Protein AF-A0A4Y9QD88-F1 (afdb_monomer_lite)

Structure (mmCIF, N/CA/C/O backbone):
data_AF-A0A4Y9QD88-F1
#
_entry.id   AF-A0A4Y9QD88-F1
#
loop_
_atom_site.group_PDB
_atom_site.id
_atom_site.type_symbol
_atom_site.label_atom_id
_atom_site.label_alt_id
_atom_site.label_comp_id
_atom_site.label_asym_id
_atom_site.label_entity_id
_atom_site.label_seq_id
_atom_site.pdbx_PDB_ins_code
_atom_site.Cartn_x
_atom_site.Cartn_y
_atom_site.Cartn_z
_atom_site.occupancy
_atom_site.B_iso_or_equiv
_atom_site.auth_seq_id
_atom_site.auth_comp_id
_atom_site.auth_asym_id
_atom_site.auth_atom_id
_atom_site.pdbx_PDB_model_num
ATOM 1 N N . MET A 1 1 ? -3.160 2.907 -31.063 1.00 79.94 1 MET A N 1
ATOM 2 C CA . MET A 1 1 ? -4.606 3.043 -31.359 1.00 79.94 1 MET A CA 1
ATOM 3 C C . MET A 1 1 ? -5.386 3.084 -30.055 1.00 79.94 1 MET A C 1
ATOM 5 O O . MET A 1 1 ? -5.009 2.369 -29.133 1.00 79.94 1 MET A O 1
ATOM 9 N N . ARG A 1 2 ? -6.414 3.933 -29.944 1.00 91.44 2 ARG A N 1
ATOM 10 C CA . ARG A 1 2 ? -7.273 4.026 -28.745 1.00 91.44 2 ARG A CA 1
ATOM 11 C C . ARG A 1 2 ? -8.432 3.020 -28.841 1.00 91.44 2 ARG A C 1
ATOM 13 O O . ARG A 1 2 ? -8.784 2.613 -29.946 1.00 91.44 2 ARG A O 1
ATOM 20 N N . VAL A 1 3 ? -9.037 2.643 -27.712 1.00 87.06 3 VAL A N 1
ATOM 21 C CA . VAL A 1 3 ? -10.150 1.665 -27.674 1.00 87.06 3 VAL A CA 1
ATOM 22 C C . VAL A 1 3 ? -11.398 2.176 -28.404 1.00 87.06 3 VAL A C 1
ATOM 24 O O . VAL A 1 3 ? -11.996 1.420 -29.159 1.00 87.06 3 VAL A O 1
ATOM 27 N N . HIS A 1 4 ? -11.777 3.446 -28.227 1.00 88.69 4 HIS A N 1
ATOM 28 C CA . HIS A 1 4 ? -12.966 4.011 -28.889 1.00 88.69 4 HIS A CA 1
ATOM 29 C C . HIS A 1 4 ? -12.849 4.028 -30.421 1.00 88.69 4 HIS A C 1
ATOM 31 O O . HIS A 1 4 ? -13.807 3.692 -31.108 1.00 88.69 4 HIS A O 1
ATOM 37 N N . GLU A 1 5 ? -11.668 4.342 -30.956 1.00 89.25 5 GLU A N 1
ATOM 38 C CA . GLU A 1 5 ? -11.406 4.316 -32.403 1.00 89.25 5 GLU A CA 1
ATOM 39 C C . GLU A 1 5 ? -11.509 2.896 -32.967 1.00 89.25 5 GLU A C 1
ATOM 41 O O . GLU A 1 5 ? -12.025 2.673 -34.063 1.00 89.25 5 GLU A O 1
ATOM 46 N N . LEU A 1 6 ? -11.031 1.919 -32.194 1.00 87.62 6 LEU A N 1
ATOM 47 C CA . LEU A 1 6 ? -11.090 0.509 -32.551 1.00 87.62 6 LEU A CA 1
ATOM 48 C C . LEU A 1 6 ? -12.533 -0.021 -32.496 1.00 87.62 6 LEU A C 1
ATOM 50 O O . LEU A 1 6 ? -12.965 -0.729 -33.402 1.00 87.62 6 LEU A O 1
ATOM 54 N N . ALA A 1 7 ? -13.300 0.380 -31.481 1.00 88.00 7 ALA A N 1
ATOM 55 C CA . ALA A 1 7 ? -14.719 0.064 -31.358 1.00 88.00 7 ALA A CA 1
ATOM 56 C C . ALA A 1 7 ? -15.523 0.600 -32.557 1.00 88.00 7 ALA A C 1
ATOM 58 O O . ALA A 1 7 ? -16.306 -0.141 -33.150 1.00 88.00 7 ALA A O 1
ATOM 59 N N . GLN A 1 8 ? -15.245 1.834 -32.994 1.00 87.62 8 GLN A N 1
ATOM 60 C CA . GLN A 1 8 ? -15.848 2.421 -34.197 1.00 87.62 8 GLN A CA 1
ATOM 61 C C . GLN A 1 8 ? -15.486 1.650 -35.478 1.00 87.62 8 GLN A C 1
ATOM 63 O O . GLN A 1 8 ? -16.353 1.431 -36.320 1.00 87.62 8 GLN A O 1
ATOM 68 N N . HIS A 1 9 ? -14.243 1.172 -35.616 1.00 84.88 9 HIS A N 1
ATOM 69 C CA . HIS A 1 9 ? -13.825 0.361 -36.773 1.00 84.88 9 HIS A CA 1
ATOM 70 C C . HIS A 1 9 ? -14.540 -0.995 -36.850 1.00 84.88 9 HIS A C 1
ATOM 72 O O . HIS A 1 9 ? -14.815 -1.499 -37.945 1.00 84.88 9 HIS A O 1
ATOM 78 N N . PHE A 1 10 ? -14.842 -1.588 -35.695 1.00 84.44 10 PHE A N 1
ATOM 79 C CA . PHE A 1 10 ? -15.594 -2.837 -35.601 1.00 84.44 10 PHE A CA 1
ATOM 80 C C . PHE A 1 10 ? -17.114 -2.633 -35.603 1.00 84.44 10 PHE A C 1
ATOM 82 O O . PHE A 1 10 ? -17.843 -3.602 -35.799 1.00 84.44 10 PHE A O 1
ATOM 89 N N . GLY A 1 11 ? -17.596 -1.399 -35.427 1.00 86.56 11 GLY A N 1
ATOM 90 C CA . GLY A 1 11 ? -19.023 -1.098 -35.303 1.00 86.56 11 GLY A CA 1
ATOM 91 C C . GLY A 1 11 ? -19.651 -1.664 -34.025 1.00 86.56 11 GLY A C 1
ATOM 92 O O . GLY A 1 11 ? -20.846 -1.941 -34.003 1.00 86.56 11 GLY A O 1
ATOM 93 N N . ILE A 1 12 ? -18.849 -1.873 -32.978 1.00 89.12 12 ILE A N 1
ATOM 94 C CA . ILE A 1 12 ? -19.293 -2.394 -31.678 1.00 89.12 12 ILE A CA 1
ATOM 95 C C . ILE A 1 12 ? -19.243 -1.286 -30.629 1.00 89.12 12 ILE A C 1
ATOM 97 O O . ILE A 1 12 ? -18.451 -0.349 -30.734 1.00 89.12 12 ILE A O 1
ATOM 101 N N . ASP A 1 13 ? -20.067 -1.398 -29.589 1.00 91.88 13 ASP A N 1
ATOM 102 C CA . ASP A 1 13 ? -20.049 -0.423 -28.504 1.00 91.88 13 ASP A CA 1
ATOM 103 C C . ASP A 1 13 ? -18.727 -0.485 -27.718 1.00 91.88 13 ASP A C 1
ATOM 105 O O . ASP A 1 13 ? -18.177 -1.564 -27.459 1.00 91.88 13 ASP A O 1
ATOM 109 N N . SER A 1 14 ? -18.225 0.680 -27.296 1.00 90.06 14 SER A N 1
ATOM 110 C CA . SER A 1 14 ? -16.969 0.774 -26.540 1.00 90.06 14 SER A CA 1
ATOM 111 C C . SER A 1 14 ? -17.016 -0.046 -25.246 1.00 90.06 14 SER A C 1
ATOM 113 O O . SER A 1 14 ? -15.999 -0.602 -24.840 1.00 90.06 14 SER A O 1
ATOM 115 N N . LYS A 1 15 ? -18.188 -0.188 -24.615 1.00 89.56 15 LYS A N 1
ATOM 116 C CA . LYS A 1 15 ? -18.373 -0.991 -23.400 1.00 89.56 15 LYS A CA 1
ATOM 117 C C . LYS A 1 15 ? -18.241 -2.492 -23.665 1.00 89.56 15 LYS A C 1
ATOM 119 O O . LYS A 1 15 ? -17.675 -3.204 -22.839 1.00 89.56 15 LYS A O 1
ATOM 124 N N . VAL A 1 16 ? -18.729 -2.963 -24.813 1.00 89.81 16 VAL A N 1
ATOM 125 C CA . VAL A 1 16 ? -18.647 -4.377 -25.211 1.00 89.81 16 VAL A CA 1
ATOM 126 C C . VAL A 1 16 ? -17.199 -4.753 -25.522 1.00 89.81 16 VAL A C 1
ATOM 128 O O . VAL A 1 16 ? -16.708 -5.764 -25.028 1.00 89.81 16 VAL A O 1
ATOM 131 N N . LEU A 1 17 ? -16.473 -3.898 -26.250 1.00 88.62 17 LEU A N 1
ATOM 132 C CA . LEU A 1 17 ? -15.055 -4.129 -26.534 1.00 88.62 17 LEU A CA 1
ATOM 133 C C . LEU A 1 17 ? -14.194 -4.128 -25.258 1.00 88.62 17 LEU A C 1
ATOM 135 O O . LEU A 1 17 ? -13.285 -4.945 -25.131 1.00 88.62 17 LEU A O 1
ATOM 139 N N . LEU A 1 18 ? -14.493 -3.255 -24.290 1.00 89.75 18 LEU A N 1
ATOM 140 C CA . LEU A 1 18 ? -13.822 -3.255 -22.984 1.00 89.75 18 LEU A CA 1
ATOM 141 C C . LEU A 1 18 ? -14.059 -4.557 -22.204 1.00 89.75 18 LEU A C 1
ATOM 143 O O . LEU A 1 18 ? -13.137 -5.050 -21.556 1.00 89.75 18 LEU A O 1
ATOM 147 N N . ALA A 1 19 ? -15.266 -5.126 -22.273 1.00 90.31 19 ALA A N 1
ATOM 148 C CA . ALA A 1 19 ? -15.565 -6.413 -21.649 1.00 90.31 19 ALA A CA 1
ATOM 149 C C . ALA A 1 19 ? -14.760 -7.554 -22.298 1.00 90.31 19 ALA A C 1
ATOM 151 O O . ALA A 1 19 ? -14.101 -8.306 -21.585 1.00 90.31 19 ALA A O 1
ATOM 152 N N . LEU A 1 20 ? -14.713 -7.608 -23.635 1.00 87.50 20 LEU A N 1
ATOM 153 C CA . LEU A 1 20 ? -13.929 -8.603 -24.383 1.00 87.50 20 LEU A CA 1
ATOM 154 C C . LEU A 1 20 ? -12.422 -8.512 -24.096 1.00 87.50 20 LEU A C 1
ATOM 156 O O . LEU A 1 20 ? -11.738 -9.529 -24.001 1.00 87.50 20 LEU A O 1
ATOM 160 N N . LEU A 1 21 ? -11.888 -7.296 -23.944 1.00 88.69 21 LEU A N 1
ATOM 161 C CA . LEU A 1 21 ? -10.487 -7.079 -23.566 1.00 88.69 21 LEU A CA 1
ATOM 162 C C . LEU A 1 21 ? -10.197 -7.589 -22.149 1.00 88.69 21 LEU A C 1
ATOM 164 O O . LEU A 1 21 ? -9.183 -8.253 -21.930 1.00 88.69 21 LEU A O 1
ATOM 168 N N . LYS A 1 22 ? -11.121 -7.348 -21.212 1.00 88.38 22 LYS A N 1
ATOM 169 C CA . LYS A 1 22 ? -11.013 -7.816 -19.828 1.00 88.38 22 LYS A CA 1
ATOM 170 C C . LYS A 1 22 ? -10.999 -9.344 -19.734 1.00 88.38 22 LYS A C 1
ATOM 172 O O . LYS A 1 22 ? -10.200 -9.887 -18.979 1.00 88.38 22 LYS A O 1
ATOM 177 N N . GLU A 1 23 ? -11.831 -10.035 -20.513 1.00 86.50 23 GLU A N 1
ATOM 178 C CA . GLU A 1 23 ? -11.841 -11.508 -20.571 1.00 86.50 23 GLU A CA 1
ATOM 179 C C . GLU A 1 23 ? -10.526 -12.090 -21.110 1.00 86.50 23 GLU A C 1
ATOM 181 O O . GLU A 1 23 ? -10.121 -13.181 -20.717 1.00 86.50 23 GLU A O 1
ATOM 186 N N . ARG A 1 24 ? -9.818 -11.341 -21.962 1.00 81.62 24 ARG A N 1
ATOM 187 C CA . ARG A 1 24 ? -8.509 -11.722 -22.521 1.00 81.62 24 ARG A CA 1
ATOM 188 C C . ARG A 1 24 ? -7.323 -11.376 -21.620 1.00 81.62 24 ARG A C 1
ATOM 190 O O . ARG A 1 24 ? -6.187 -11.652 -21.995 1.00 81.62 24 ARG A O 1
ATOM 197 N N . GLY A 1 25 ? -7.571 -10.772 -20.458 1.00 85.25 25 GLY A N 1
ATOM 198 C CA . GLY A 1 25 ? -6.532 -10.361 -19.512 1.00 85.25 25 GLY A CA 1
ATOM 199 C C . GLY A 1 25 ? -5.875 -9.013 -19.825 1.00 85.25 25 GLY A C 1
ATOM 200 O O . GLY A 1 25 ? -4.890 -8.666 -19.180 1.00 85.25 25 GLY A O 1
ATOM 201 N N . GLU A 1 26 ? -6.416 -8.233 -20.767 1.00 84.19 26 GLU A N 1
ATOM 202 C CA . GLU A 1 26 ? -5.958 -6.868 -21.045 1.00 84.19 26 GLU A CA 1
ATOM 203 C C . GLU A 1 26 ? -6.863 -5.863 -20.315 1.00 84.19 26 GLU A C 1
ATOM 205 O O . GLU A 1 26 ? -7.991 -5.573 -20.727 1.00 84.19 26 GLU A O 1
ATOM 210 N N . PHE A 1 27 ? -6.372 -5.314 -19.203 1.00 81.69 27 PHE A N 1
ATOM 211 C CA . PHE A 1 27 ? -7.137 -4.395 -18.360 1.00 81.69 27 PHE A CA 1
ATOM 212 C C . PHE A 1 27 ? -6.885 -2.939 -18.752 1.00 81.69 27 PHE A C 1
ATOM 214 O O . PHE A 1 27 ? -5.913 -2.312 -18.334 1.00 81.69 27 PHE A O 1
ATOM 221 N N . VAL A 1 28 ? -7.807 -2.366 -19.518 1.00 83.94 28 VAL A N 1
ATOM 222 C CA . VAL A 1 28 ? -7.788 -0.943 -19.882 1.00 83.94 28 VAL A CA 1
ATOM 223 C C . VAL A 1 28 ? -8.714 -0.119 -18.984 1.00 83.94 28 VAL A C 1
ATOM 225 O O . VAL A 1 28 ? -9.838 -0.514 -18.682 1.00 83.94 28 VAL A O 1
ATOM 228 N N . LYS A 1 29 ? -8.235 1.054 -18.549 1.00 83.25 29 LYS A N 1
ATOM 229 C CA . LYS A 1 29 ? -8.905 1.898 -17.541 1.00 83.25 29 LYS A CA 1
ATOM 230 C C . LYS A 1 29 ? -10.073 2.714 -18.108 1.00 83.25 29 LYS A C 1
ATOM 232 O O . LYS A 1 29 ? -11.017 3.009 -17.383 1.00 83.25 29 LYS A O 1
ATOM 237 N N . SER A 1 30 ? -10.012 3.101 -19.385 1.00 84.12 30 SER A N 1
ATOM 238 C CA . SER A 1 30 ? -11.096 3.813 -20.074 1.00 84.12 30 SER A CA 1
ATOM 239 C C . SER A 1 30 ? -11.003 3.663 -21.597 1.00 84.12 30 SER A C 1
ATOM 241 O O . SER A 1 30 ? -9.972 3.263 -22.137 1.00 84.12 30 SER A O 1
ATOM 243 N N . ALA A 1 31 ? -12.063 4.044 -22.321 1.00 79.69 31 ALA A N 1
ATOM 244 C CA . ALA A 1 31 ? -12.091 4.003 -23.788 1.00 79.69 31 ALA A CA 1
ATOM 245 C C . ALA A 1 31 ? -11.029 4.913 -24.450 1.00 79.69 31 ALA A C 1
ATOM 247 O O . ALA A 1 31 ? -10.710 4.768 -25.632 1.00 79.69 31 ALA A O 1
ATOM 248 N N . ALA A 1 32 ? -10.461 5.850 -23.688 1.00 83.44 32 ALA A N 1
ATOM 249 C CA . ALA A 1 32 ? -9.384 6.733 -24.113 1.00 83.44 32 ALA A CA 1
ATOM 250 C C . ALA A 1 32 ? -7.981 6.142 -23.874 1.00 83.44 32 ALA A C 1
ATOM 252 O O . ALA A 1 32 ? -6.997 6.806 -24.199 1.00 83.44 32 ALA A O 1
ATOM 253 N N . SER A 1 33 ? -7.854 4.930 -23.331 1.00 84.62 33 SER A N 1
ATOM 254 C CA . SER A 1 33 ? -6.565 4.247 -23.193 1.00 84.62 33 SER A CA 1
ATOM 255 C C . SER A 1 33 ? -6.040 3.758 -24.550 1.00 84.62 33 SER A C 1
ATOM 257 O O . SER A 1 33 ? -6.807 3.353 -25.428 1.00 84.62 33 SER A O 1
ATOM 259 N N . THR A 1 34 ? -4.719 3.822 -24.732 1.00 87.75 34 THR A N 1
ATOM 260 C CA . THR A 1 34 ? -4.028 3.304 -25.922 1.00 87.75 34 THR A CA 1
ATOM 261 C C . THR A 1 34 ? -3.763 1.813 -25.749 1.00 87.75 34 THR A C 1
ATOM 263 O O . THR A 1 34 ? -3.179 1.419 -24.746 1.00 87.75 34 THR A O 1
ATOM 266 N N . LEU A 1 35 ? -4.159 1.007 -26.735 1.00 85.44 35 LEU A N 1
ATOM 267 C CA . LEU A 1 35 ? -3.908 -0.433 -26.757 1.00 85.44 35 LEU A CA 1
ATOM 268 C C . LEU A 1 35 ? -2.544 -0.763 -27.380 1.00 85.44 35 LEU A C 1
ATOM 270 O O . LEU A 1 35 ? -2.144 -0.100 -28.352 1.00 85.44 35 LEU A O 1
ATOM 274 N N . PRO A 1 36 ? -1.857 -1.808 -26.884 1.00 82.62 36 PRO A N 1
ATOM 275 C CA . PRO A 1 36 ? -0.634 -2.306 -27.498 1.00 82.62 36 PRO A CA 1
ATOM 276 C C . PRO A 1 36 ? -0.926 -2.898 -28.889 1.00 82.62 36 PRO A C 1
ATOM 278 O O . PRO A 1 36 ? -1.947 -3.554 -29.109 1.00 82.62 36 PRO A O 1
ATOM 281 N N . LEU A 1 37 ? -0.008 -2.689 -29.842 1.00 80.81 37 LEU A N 1
ATOM 282 C CA . LEU A 1 37 ? -0.121 -3.184 -31.224 1.00 80.81 37 LEU A CA 1
ATOM 283 C C . LEU A 1 37 ? -0.490 -4.680 -31.354 1.00 80.81 37 LEU A C 1
ATOM 285 O O . LEU A 1 37 ? -1.382 -4.966 -32.155 1.00 80.81 37 LEU A O 1
ATOM 289 N N . PRO A 1 38 ? 0.100 -5.641 -30.604 1.00 80.12 38 PRO A N 1
ATOM 290 C CA . PRO A 1 38 ? -0.249 -7.059 -30.755 1.00 80.12 38 PRO A CA 1
ATOM 291 C C . PRO A 1 38 ? -1.727 -7.364 -30.469 1.00 80.12 38 PRO A C 1
ATOM 293 O O . PRO A 1 38 ? -2.324 -8.193 -31.154 1.00 80.12 38 PRO A O 1
ATOM 296 N N . VAL A 1 39 ? -2.346 -6.657 -29.520 1.00 81.81 39 VAL A N 1
ATOM 297 C CA . VAL A 1 39 ? -3.769 -6.830 -29.183 1.00 81.81 39 VAL A CA 1
ATOM 298 C C . VAL A 1 39 ? -4.658 -6.268 -30.292 1.00 81.81 39 VAL A C 1
ATOM 300 O O . VAL A 1 39 ? -5.629 -6.906 -30.697 1.00 81.81 39 VAL A O 1
ATOM 303 N N . VAL A 1 40 ? -4.290 -5.115 -30.858 1.00 82.81 40 VAL A N 1
ATOM 304 C CA . VAL A 1 40 ? -4.990 -4.532 -32.015 1.00 82.81 40 VAL A CA 1
ATOM 305 C C . VAL A 1 40 ? -4.916 -5.472 -33.223 1.00 82.81 40 VAL A C 1
ATOM 307 O O . VAL A 1 40 ? -5.924 -5.682 -33.893 1.00 82.81 40 VAL A O 1
ATOM 310 N N . HIS A 1 41 ? -3.754 -6.085 -33.473 1.00 81.75 41 HIS A N 1
ATOM 311 C CA . HIS A 1 41 ? -3.568 -7.066 -34.548 1.00 81.75 41 HIS A CA 1
ATOM 312 C C . HIS A 1 41 ? -4.434 -8.313 -34.343 1.00 81.75 41 HIS A C 1
ATOM 314 O O . HIS A 1 41 ? -5.064 -8.776 -35.293 1.00 81.75 41 HIS A O 1
ATOM 320 N N . ALA A 1 42 ? -4.491 -8.842 -33.117 1.00 82.69 42 ALA A N 1
ATOM 321 C CA . ALA A 1 42 ? -5.314 -10.002 -32.788 1.00 82.69 42 ALA A CA 1
ATOM 322 C C . ALA A 1 42 ? -6.811 -9.721 -33.004 1.00 82.69 42 ALA A C 1
ATOM 324 O O . ALA A 1 42 ? -7.484 -10.499 -33.677 1.00 82.69 42 ALA A O 1
ATOM 325 N N . LEU A 1 43 ? -7.307 -8.575 -32.524 1.00 83.81 43 LEU A N 1
ATOM 326 C CA . LEU A 1 43 ? -8.707 -8.173 -32.694 1.00 83.81 43 LEU A CA 1
ATOM 327 C C . LEU A 1 43 ? -9.066 -7.929 -34.165 1.00 83.81 43 LEU A C 1
ATOM 329 O O . LEU A 1 43 ? -10.112 -8.374 -34.629 1.00 83.81 43 LEU A O 1
ATOM 333 N N . CYS A 1 44 ? -8.191 -7.273 -34.932 1.00 83.38 44 CYS A N 1
ATOM 334 C CA . CYS A 1 44 ? -8.429 -7.051 -36.360 1.00 83.38 44 CYS A CA 1
ATOM 335 C C . CYS A 1 44 ? -8.453 -8.369 -37.148 1.00 83.38 44 CYS A C 1
ATOM 337 O O . CYS A 1 44 ? -9.293 -8.540 -38.031 1.00 83.38 44 CYS A O 1
ATOM 339 N N . ARG A 1 45 ? -7.574 -9.321 -36.800 1.00 81.69 45 ARG A N 1
ATOM 340 C CA . ARG A 1 45 ? -7.529 -10.655 -37.417 1.00 81.69 45 ARG A CA 1
ATOM 341 C C . ARG A 1 45 ? -8.796 -11.460 -37.138 1.00 81.69 45 ARG A C 1
ATOM 343 O O . ARG A 1 45 ? -9.309 -12.102 -38.044 1.00 81.69 45 ARG A O 1
ATOM 350 N N . GLU A 1 46 ? -9.294 -11.424 -35.910 1.00 79.81 46 GLU A N 1
ATOM 351 C CA . GLU A 1 46 ? -10.493 -12.162 -35.508 1.00 79.81 46 GLU A CA 1
ATOM 352 C C . GLU A 1 46 ? -11.768 -11.598 -36.134 1.00 79.81 46 GLU A C 1
ATOM 354 O O . GLU A 1 46 ? -12.584 -12.339 -36.677 1.00 79.81 46 GLU A O 1
ATOM 359 N N . HIS A 1 47 ? -11.901 -10.273 -36.151 1.00 79.56 47 HIS A N 1
ATOM 360 C CA . HIS A 1 47 ? -13.032 -9.598 -36.782 1.00 79.56 47 HIS A CA 1
ATOM 361 C C . HIS A 1 47 ? -12.881 -9.447 -38.307 1.00 79.56 47 HIS A C 1
ATOM 363 O O . HIS A 1 47 ? -13.713 -8.794 -38.934 1.00 79.56 47 HIS A O 1
ATOM 369 N N . ASN A 1 48 ? -11.838 -10.035 -38.915 1.00 78.81 48 ASN A N 1
ATOM 370 C CA . ASN A 1 48 ? -11.519 -9.938 -40.347 1.00 78.81 48 ASN A CA 1
ATOM 371 C C . ASN A 1 48 ? -11.567 -8.494 -40.889 1.00 78.81 48 ASN A C 1
ATOM 373 O O . ASN A 1 48 ? -12.046 -8.239 -41.996 1.00 78.81 48 ASN A O 1
ATOM 377 N N . LYS A 1 49 ? -11.079 -7.527 -40.104 1.00 78.25 49 LYS A N 1
ATOM 378 C CA . LYS A 1 49 ? -11.013 -6.112 -40.491 1.00 78.25 49 LYS A CA 1
ATOM 379 C C . LYS A 1 49 ? -9.571 -5.685 -40.767 1.00 78.25 49 LYS A C 1
ATOM 381 O O . LYS A 1 49 ? -8.646 -6.188 -40.127 1.00 78.25 49 LYS A O 1
ATOM 386 N N . PRO A 1 50 ? -9.364 -4.742 -41.702 1.00 73.62 50 PRO A N 1
ATOM 387 C CA . PRO A 1 50 ? -8.054 -4.155 -41.924 1.00 73.62 50 PRO A CA 1
ATOM 388 C C . PRO A 1 50 ? -7.606 -3.368 -40.692 1.00 73.62 50 PRO A C 1
ATOM 390 O O . PRO A 1 50 ? -8.420 -2.801 -39.961 1.00 73.62 50 PRO A O 1
ATOM 393 N N . LEU A 1 51 ? -6.292 -3.324 -40.487 1.00 73.12 51 LEU A N 1
ATOM 394 C CA . LEU A 1 51 ? -5.706 -2.562 -39.399 1.00 73.12 51 LEU A CA 1
ATOM 395 C C . LEU A 1 51 ? -5.963 -1.054 -39.606 1.00 73.12 51 LEU A C 1
ATOM 397 O O . LEU A 1 51 ? -5.632 -0.533 -40.676 1.00 73.12 51 LEU A O 1
ATOM 401 N N . PRO A 1 52 ? -6.504 -0.336 -38.608 1.00 64.69 52 PRO A N 1
ATOM 402 C CA . PRO A 1 52 ? -6.705 1.106 -38.700 1.00 64.69 52 PRO A CA 1
ATOM 403 C C . PRO A 1 52 ? -5.372 1.842 -38.897 1.00 64.69 52 PRO A C 1
ATOM 405 O O . PRO A 1 52 ? -4.422 1.604 -38.149 1.00 64.69 52 PRO A O 1
ATOM 408 N N . GLY A 1 53 ? -5.298 2.758 -39.866 1.00 62.38 53 GLY A N 1
ATOM 409 C CA . GLY A 1 53 ? -4.118 3.610 -40.080 1.00 62.38 53 GLY A CA 1
ATOM 410 C C . GLY A 1 53 ? -2.978 2.984 -40.891 1.00 62.38 53 GLY A C 1
ATOM 411 O O . GLY A 1 53 ? -1.936 3.614 -41.045 1.00 62.38 53 GLY A O 1
ATOM 412 N N . VAL A 1 54 ? -3.168 1.786 -41.450 1.00 54.50 54 VAL A N 1
ATOM 413 C CA . VAL A 1 54 ? -2.290 1.264 -42.505 1.00 54.50 54 VAL A CA 1
ATOM 414 C C . VAL A 1 54 ? -2.899 1.657 -43.857 1.00 54.50 54 VAL A C 1
ATOM 416 O O . VAL A 1 54 ? -3.907 1.060 -44.246 1.00 54.50 54 VAL A O 1
ATOM 419 N N . PRO A 1 55 ? -2.348 2.642 -44.598 1.00 42.38 55 PRO A N 1
ATOM 420 C CA . PRO A 1 55 ? -2.674 2.775 -46.012 1.00 42.38 55 PRO A CA 1
ATOM 421 C C . PRO A 1 55 ? -2.275 1.465 -46.693 1.00 42.38 55 PRO A C 1
ATOM 423 O O . PRO A 1 55 ? -1.178 0.952 -46.464 1.00 42.38 55 PRO A O 1
ATOM 426 N N . GLY A 1 56 ? -3.214 0.885 -47.441 1.00 45.47 56 GLY A N 1
ATOM 427 C CA . GLY A 1 56 ? -3.124 -0.475 -47.957 1.00 45.47 56 GLY A CA 1
ATOM 428 C C . GLY A 1 56 ? -1.751 -0.799 -48.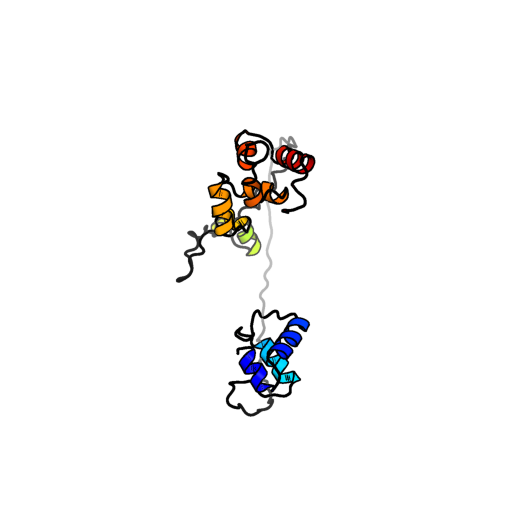534 1.00 45.47 56 GLY A C 1
ATOM 429 O O . GLY A 1 56 ? -1.329 -0.206 -49.522 1.00 45.47 56 GLY A O 1
ATOM 430 N N . SER A 1 57 ? -1.072 -1.772 -47.932 1.00 37.28 57 SER A N 1
ATOM 431 C CA . SER A 1 57 ? 0.022 -2.459 -48.603 1.00 37.28 57 SER A CA 1
ATOM 432 C C . SER A 1 57 ? -0.560 -3.729 -49.214 1.00 37.28 57 SER A C 1
ATOM 434 O O . SER A 1 57 ? -1.038 -4.597 -48.473 1.00 37.28 57 SER A O 1
ATOM 436 N N . PRO A 1 58 ? -0.609 -3.839 -50.551 1.00 43.62 58 PRO A N 1
ATOM 437 C CA . PRO A 1 58 ? -1.076 -5.046 -51.187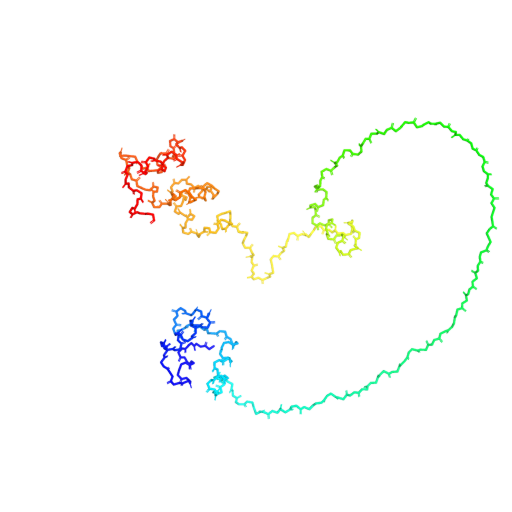 1.00 43.62 58 PRO A CA 1
ATOM 438 C C . PRO A 1 58 ? -0.117 -6.186 -50.848 1.00 43.62 58 PRO A C 1
ATOM 440 O O . PRO A 1 58 ? 1.100 -6.100 -50.976 1.00 43.62 58 PRO A O 1
ATOM 443 N N . ARG A 1 59 ? -0.737 -7.270 -50.401 1.00 50.06 59 ARG A N 1
ATOM 444 C CA . ARG A 1 59 ? -0.317 -8.663 -50.522 1.00 50.06 59 ARG A CA 1
ATOM 445 C C . ARG A 1 59 ? 0.765 -8.870 -51.601 1.00 50.06 59 ARG A C 1
ATOM 447 O O . ARG A 1 59 ? 0.468 -8.814 -52.790 1.00 50.06 59 ARG A O 1
ATOM 454 N N . GLN A 1 60 ? 1.984 -9.203 -51.187 1.00 42.62 60 GLN A N 1
ATOM 455 C CA . GLN A 1 60 ? 2.965 -9.876 -52.042 1.00 42.62 60 GLN A CA 1
ATOM 456 C C . GLN A 1 60 ? 3.777 -10.824 -51.150 1.00 42.62 60 GLN A C 1
ATOM 458 O O . GLN A 1 60 ? 4.570 -10.409 -50.317 1.00 42.62 60 GLN A O 1
ATOM 463 N N . SER A 1 61 ? 3.347 -12.078 -51.051 1.00 39.72 61 SER A N 1
ATOM 464 C CA . SER A 1 61 ? 3.818 -13.173 -51.908 1.00 39.72 61 SER A CA 1
ATOM 465 C C . SER A 1 61 ? 5.287 -13.499 -51.649 1.00 39.72 61 SER A C 1
ATOM 467 O O . SER A 1 61 ? 6.204 -12.898 -52.198 1.00 39.72 61 SER A O 1
ATOM 469 N N . SER A 1 62 ? 5.451 -14.512 -50.805 1.00 49.72 62 SER A N 1
ATOM 470 C CA . SER A 1 62 ? 6.471 -15.552 -50.883 1.00 49.72 62 SER A CA 1
ATOM 471 C C . SER A 1 62 ? 7.226 -15.625 -52.216 1.00 49.72 62 SER A C 1
ATOM 473 O O . SER A 1 62 ? 6.659 -16.017 -53.237 1.00 49.72 62 SER A O 1
ATOM 475 N N . ARG A 1 63 ? 8.546 -15.388 -52.180 1.00 40.19 63 ARG A N 1
ATOM 476 C CA . ARG A 1 63 ? 9.483 -16.005 -53.130 1.00 40.19 63 ARG A CA 1
ATOM 477 C C . ARG A 1 63 ? 10.929 -16.041 -52.605 1.00 40.19 63 ARG A C 1
ATOM 479 O O . ARG A 1 63 ? 11.653 -15.065 -52.692 1.00 40.19 63 ARG A O 1
ATOM 486 N N . ARG A 1 64 ? 11.287 -17.230 -52.103 1.00 41.28 64 ARG A N 1
ATOM 487 C CA . ARG A 1 64 ? 12.516 -18.021 -52.336 1.00 41.28 64 ARG A CA 1
ATOM 488 C C . ARG A 1 64 ? 13.904 -17.355 -52.161 1.00 41.28 64 ARG A C 1
ATOM 490 O O . ARG A 1 64 ? 14.224 -16.432 -52.903 1.00 41.28 64 ARG A O 1
ATOM 497 N N . PRO A 1 65 ? 14.799 -17.933 -51.330 1.00 49.38 65 PRO A N 1
ATOM 498 C CA . PRO A 1 65 ? 16.217 -17.583 -51.338 1.00 49.38 65 PRO A CA 1
ATOM 499 C C . PRO A 1 65 ? 16.928 -18.248 -52.535 1.00 49.38 65 PRO A C 1
ATOM 501 O O . PRO A 1 65 ? 16.628 -19.407 -52.852 1.00 49.38 65 PRO A O 1
ATOM 504 N N . PRO A 1 66 ? 17.874 -17.578 -53.212 1.00 47.56 66 PRO A N 1
ATOM 505 C CA . PRO A 1 66 ? 18.853 -18.273 -54.028 1.00 47.56 66 PRO A CA 1
ATOM 506 C C . PRO A 1 66 ? 19.991 -18.807 -53.150 1.00 47.56 66 PRO A C 1
ATOM 508 O O . PRO A 1 66 ? 20.560 -18.109 -52.315 1.00 47.56 66 PRO A O 1
ATOM 511 N N . ALA A 1 67 ? 20.256 -20.092 -53.354 1.00 39.50 67 ALA A N 1
ATOM 512 C CA . ALA A 1 67 ? 21.359 -20.862 -52.814 1.00 39.50 67 ALA A CA 1
ATOM 513 C C . ALA A 1 67 ? 22.680 -20.587 -53.558 1.00 39.50 67 ALA A C 1
ATOM 515 O O . ALA A 1 67 ? 22.668 -20.104 -54.690 1.00 39.50 67 ALA A O 1
ATOM 516 N N . GLY A 1 68 ? 23.781 -21.038 -52.946 1.00 35.41 68 GLY A N 1
ATOM 517 C CA . GLY A 1 68 ? 25.120 -21.160 -53.541 1.00 35.41 68 GLY A CA 1
ATOM 518 C C . GLY A 1 68 ? 26.016 -19.975 -53.172 1.00 35.41 68 GLY A C 1
ATOM 519 O O . GLY A 1 68 ? 25.599 -18.836 -53.295 1.00 35.41 68 GLY A O 1
ATOM 520 N N . THR A 1 69 ? 27.242 -20.128 -52.678 1.00 42.50 69 THR A N 1
ATOM 521 C CA . THR A 1 69 ? 28.215 -21.197 -52.914 1.00 42.50 69 THR A CA 1
ATOM 522 C C . THR A 1 69 ? 29.308 -21.090 -51.845 1.00 42.50 69 THR A C 1
ATOM 524 O O . THR A 1 69 ? 29.925 -20.039 -51.705 1.00 42.50 69 THR A O 1
ATOM 527 N N . SER A 1 70 ? 29.584 -22.176 -51.119 1.00 46.31 70 SER A N 1
ATOM 528 C CA . SER A 1 70 ? 30.924 -22.422 -50.569 1.00 46.31 70 SER A CA 1
ATOM 529 C C . SER A 1 70 ? 31.778 -23.068 -51.656 1.00 46.31 70 SER A C 1
ATOM 531 O O . SER A 1 70 ? 31.278 -23.925 -52.387 1.00 46.31 70 SER A O 1
ATOM 533 N N . PRO A 1 71 ? 33.080 -22.762 -51.692 1.00 44.53 71 PRO A N 1
ATOM 534 C CA . PRO A 1 71 ? 34.042 -23.832 -51.890 1.00 44.53 71 PRO A CA 1
ATOM 535 C C . PRO A 1 71 ? 35.140 -23.816 -50.821 1.00 44.53 71 PRO A C 1
ATOM 537 O O . PRO A 1 71 ? 35.818 -22.824 -50.586 1.00 44.53 71 PRO A O 1
ATOM 540 N N . GLN A 1 72 ? 35.211 -24.985 -50.194 1.00 42.91 72 GLN A N 1
ATOM 541 C CA . GLN A 1 72 ? 36.269 -25.695 -49.482 1.00 42.91 72 GLN A CA 1
ATOM 542 C C . GLN A 1 72 ? 37.637 -25.065 -49.123 1.00 42.91 72 GLN A C 1
ATOM 544 O O . GLN A 1 72 ? 38.239 -24.332 -49.905 1.00 42.91 72 GLN A O 1
ATOM 549 N N . PRO A 1 73 ? 38.202 -25.528 -47.984 1.00 47.25 73 PRO A N 1
ATOM 550 C CA . PRO A 1 73 ? 39.582 -25.308 -47.567 1.00 47.25 73 PRO A CA 1
ATOM 551 C C . PRO A 1 73 ? 40.562 -26.237 -48.305 1.00 47.25 73 PRO A C 1
ATOM 553 O O . PRO A 1 73 ? 40.262 -27.401 -48.570 1.00 47.25 73 PRO A O 1
ATOM 556 N N . VAL A 1 74 ? 41.770 -25.743 -48.579 1.00 45.75 74 VAL A N 1
ATOM 557 C CA . VAL A 1 74 ? 42.897 -26.561 -49.054 1.00 45.75 74 VAL A CA 1
ATOM 558 C C . VAL A 1 74 ? 43.712 -27.116 -47.871 1.00 45.75 74 VAL A C 1
ATOM 560 O O . VAL A 1 74 ? 43.971 -26.375 -46.920 1.00 45.75 74 VAL A O 1
ATOM 563 N N . PRO A 1 75 ? 44.119 -28.402 -47.898 1.00 53.12 75 PRO A N 1
ATOM 564 C CA . PRO A 1 75 ? 44.835 -29.055 -46.804 1.00 53.12 75 PRO A CA 1
ATOM 565 C C . PRO A 1 75 ? 46.362 -29.166 -47.009 1.00 53.12 75 PRO A C 1
ATOM 567 O O . PRO A 1 75 ? 46.839 -29.267 -48.137 1.00 53.12 75 PRO A O 1
ATOM 570 N N . ARG A 1 76 ? 47.051 -29.376 -45.866 1.00 39.50 76 ARG A N 1
ATOM 571 C CA . ARG A 1 76 ? 48.342 -30.089 -45.637 1.00 39.50 76 ARG A CA 1
ATOM 572 C C . ARG A 1 76 ? 49.675 -29.362 -45.939 1.00 39.50 76 ARG A C 1
ATOM 574 O O . ARG A 1 76 ? 49.677 -28.446 -46.747 1.00 39.50 76 ARG A O 1
ATOM 581 N N . PRO A 1 77 ? 50.834 -29.842 -45.405 1.00 48.59 77 PRO A N 1
ATOM 582 C CA . PRO A 1 77 ? 51.065 -30.926 -44.430 1.00 48.59 77 PRO A CA 1
ATOM 583 C C . PRO A 1 77 ? 52.039 -30.592 -43.270 1.00 48.59 77 PRO A C 1
ATOM 585 O O . PRO A 1 77 ? 52.617 -29.518 -43.168 1.00 48.59 77 PRO A O 1
ATOM 588 N N . ALA A 1 78 ? 52.173 -31.587 -42.390 1.00 37.91 78 ALA A N 1
ATOM 589 C CA . ALA A 1 78 ? 52.968 -31.659 -41.172 1.00 37.91 78 ALA A CA 1
ATOM 590 C C . ALA A 1 78 ? 54.496 -31.632 -41.364 1.00 37.91 78 ALA A C 1
ATOM 592 O O . ALA A 1 78 ? 55.011 -32.100 -42.376 1.00 37.91 78 ALA A O 1
ATOM 593 N N . ALA A 1 79 ? 55.204 -31.262 -40.293 1.00 40.09 79 ALA A N 1
ATOM 594 C CA . ALA A 1 79 ? 56.514 -31.817 -39.968 1.00 40.09 79 ALA A CA 1
ATOM 595 C C . ALA A 1 79 ? 56.598 -32.076 -38.454 1.00 40.09 79 ALA A C 1
ATOM 597 O O . ALA A 1 79 ? 56.659 -31.168 -37.630 1.00 40.09 79 ALA A O 1
ATOM 598 N N . THR A 1 80 ? 56.539 -33.358 -38.114 1.00 38.75 80 THR A N 1
ATOM 599 C CA . THR A 1 80 ? 57.027 -33.978 -36.880 1.00 38.75 80 THR A CA 1
ATOM 600 C C . THR A 1 80 ? 58.506 -33.675 -36.672 1.00 38.75 80 THR A C 1
ATOM 602 O O . THR A 1 80 ? 59.223 -33.809 -37.648 1.00 38.75 80 THR A O 1
ATOM 605 N N . HIS A 1 81 ? 58.977 -33.434 -35.442 1.00 42.50 81 HIS A N 1
ATOM 606 C CA . HIS A 1 81 ? 60.222 -34.034 -34.931 1.00 42.50 81 HIS A CA 1
ATOM 607 C C . HIS A 1 81 ? 60.235 -34.045 -33.389 1.00 42.50 81 HIS A C 1
ATOM 609 O O . HIS A 1 81 ? 59.967 -33.054 -32.718 1.00 42.50 81 HIS A O 1
ATOM 615 N N . THR A 1 82 ? 60.499 -35.240 -32.874 1.00 43.62 82 THR A N 1
ATOM 616 C CA . THR A 1 82 ? 60.614 -35.713 -31.488 1.00 43.62 82 THR A CA 1
ATOM 617 C C . THR A 1 82 ? 61.977 -35.378 -30.836 1.00 43.62 82 THR A C 1
ATOM 619 O O . THR A 1 82 ? 62.893 -34.952 -31.537 1.00 43.62 82 THR A O 1
ATOM 622 N N . PRO A 1 83 ? 62.132 -35.582 -29.506 1.00 60.44 83 PRO A N 1
ATOM 623 C CA . PRO A 1 83 ? 63.239 -35.078 -28.677 1.00 60.44 83 PRO A CA 1
ATOM 624 C C . PRO A 1 83 ? 64.405 -36.079 -28.511 1.00 60.44 83 PRO A C 1
ATOM 626 O O . PRO A 1 83 ? 64.302 -37.232 -28.931 1.00 60.44 83 PRO A O 1
ATOM 629 N N . PRO A 1 84 ? 65.478 -35.678 -27.801 1.00 50.69 84 PRO A N 1
ATOM 630 C CA . PRO A 1 84 ? 66.113 -36.550 -26.789 1.00 50.69 84 PRO A CA 1
ATOM 631 C C . PRO A 1 84 ? 66.424 -35.779 -25.474 1.00 50.69 84 PRO A C 1
ATOM 633 O O . PRO A 1 84 ? 66.883 -34.645 -25.517 1.00 50.69 84 PRO A O 1
ATOM 636 N N . ARG A 1 85 ? 66.001 -36.224 -24.272 1.00 37.62 85 ARG A N 1
ATOM 637 C CA . ARG A 1 85 ? 66.652 -37.172 -23.315 1.00 37.62 85 ARG A CA 1
ATOM 638 C C . ARG A 1 85 ? 68.137 -36.824 -23.075 1.00 37.62 85 ARG A C 1
ATOM 640 O O . ARG A 1 85 ? 68.906 -36.887 -24.017 1.00 37.62 85 ARG A O 1
ATOM 647 N N . GLY A 1 86 ? 68.627 -36.448 -21.891 1.00 35.03 86 GLY A N 1
ATOM 648 C CA . GLY A 1 86 ? 68.481 -36.987 -20.528 1.00 35.03 86 GLY A CA 1
ATOM 649 C C . GLY A 1 86 ? 69.673 -36.487 -19.653 1.00 35.03 86 GLY A C 1
ATOM 650 O O . GLY A 1 86 ? 70.253 -35.469 -20.005 1.00 35.03 86 GLY A O 1
ATOM 651 N N . PRO A 1 87 ? 70.093 -37.166 -18.566 1.00 53.41 87 PRO A N 1
ATOM 652 C CA . PRO A 1 87 ? 69.882 -36.746 -17.167 1.00 53.41 87 PRO A CA 1
ATOM 653 C C . PRO A 1 87 ? 71.163 -36.618 -16.294 1.00 53.41 87 PRO A C 1
ATOM 655 O O . PRO A 1 87 ? 72.204 -37.146 -16.660 1.00 53.41 87 PRO A O 1
ATOM 658 N N . ALA A 1 88 ? 71.050 -36.023 -15.091 1.00 37.00 88 ALA A N 1
ATOM 659 C CA . ALA A 1 88 ? 71.853 -36.311 -13.873 1.00 37.00 88 ALA A CA 1
ATOM 660 C C . ALA A 1 88 ? 71.228 -35.555 -12.666 1.00 37.00 88 ALA A C 1
ATOM 662 O O . ALA A 1 88 ? 71.117 -34.336 -12.715 1.00 37.00 88 ALA A O 1
ATOM 663 N N . ALA A 1 89 ? 70.555 -36.190 -11.689 1.00 36.09 89 ALA A N 1
ATOM 664 C CA . ALA A 1 89 ? 71.101 -36.842 -10.478 1.00 36.09 89 ALA A CA 1
ATOM 665 C C . ALA A 1 89 ? 72.061 -35.910 -9.698 1.00 36.09 89 ALA A C 1
ATOM 667 O O . ALA A 1 89 ? 73.192 -35.743 -10.126 1.00 36.09 89 ALA A O 1
ATOM 668 N N . GLY A 1 90 ? 71.632 -35.159 -8.668 1.00 32.72 90 GLY A N 1
ATOM 669 C CA . GLY A 1 90 ? 71.397 -35.580 -7.262 1.00 32.72 90 GLY A CA 1
ATOM 670 C C . GLY A 1 90 ? 72.657 -35.306 -6.394 1.00 32.72 90 GLY A C 1
ATOM 671 O O . GLY A 1 90 ? 73.712 -35.135 -6.997 1.00 32.72 90 GLY A O 1
ATOM 672 N N . PRO A 1 91 ? 72.658 -35.318 -5.034 1.00 49.62 91 PRO A N 1
ATOM 673 C CA . PRO A 1 91 ? 71.559 -35.505 -4.074 1.00 49.62 91 PRO A CA 1
ATOM 674 C C . PRO A 1 91 ? 71.625 -34.637 -2.768 1.00 49.62 91 PRO A C 1
ATOM 676 O O . PRO A 1 91 ? 72.613 -33.986 -2.458 1.00 49.62 91 PRO A O 1
ATOM 679 N N . ARG A 1 92 ? 70.589 -34.828 -1.929 1.00 32.50 92 ARG A N 1
ATOM 680 C CA . ARG A 1 92 ? 70.593 -34.943 -0.444 1.00 32.50 92 ARG A CA 1
ATOM 681 C C . ARG A 1 92 ? 70.456 -33.702 0.465 1.00 32.50 92 ARG A C 1
ATOM 683 O O . ARG A 1 92 ? 71.372 -32.914 0.638 1.00 32.50 92 ARG A O 1
ATOM 690 N N . GLY A 1 93 ? 69.353 -33.716 1.222 1.00 34.16 93 GLY A N 1
ATOM 691 C CA . GLY A 1 93 ? 69.173 -33.052 2.519 1.00 34.16 93 GLY A CA 1
ATOM 692 C C . GLY A 1 93 ? 67.739 -33.239 3.032 1.00 34.16 93 GLY A C 1
ATOM 693 O O . GLY A 1 93 ? 66.852 -32.499 2.636 1.00 34.16 93 GLY A O 1
ATOM 694 N N . GLN A 1 94 ? 67.497 -34.287 3.829 1.00 36.97 94 GLN A N 1
ATOM 695 C CA . GLN A 1 94 ? 66.209 -34.608 4.472 1.00 36.97 94 GLN A CA 1
ATOM 696 C C . GLN A 1 94 ? 66.020 -33.844 5.797 1.00 36.97 94 GLN A C 1
ATOM 698 O O . GLN A 1 94 ? 67.003 -33.396 6.379 1.00 36.97 94 GLN A O 1
ATOM 703 N N . ALA A 1 95 ? 64.771 -33.888 6.292 1.00 34.66 95 ALA A N 1
ATOM 704 C CA . ALA A 1 95 ? 64.225 -33.490 7.604 1.00 34.66 95 ALA A CA 1
ATOM 705 C C . ALA A 1 95 ? 63.567 -32.091 7.614 1.00 34.66 95 ALA A C 1
ATOM 707 O O . ALA A 1 95 ? 64.170 -31.130 7.166 1.00 34.66 95 ALA A O 1
ATOM 708 N N . ALA A 1 96 ? 62.339 -31.870 8.092 1.00 37.72 96 ALA A N 1
ATOM 709 C CA . ALA A 1 96 ? 61.365 -32.714 8.780 1.00 37.72 96 ALA A CA 1
ATOM 710 C C . ALA A 1 96 ? 59.941 -32.158 8.546 1.00 37.72 96 ALA A C 1
ATOM 712 O O . ALA A 1 96 ? 59.755 -30.949 8.429 1.00 37.72 96 ALA A O 1
ATOM 713 N N . GLN A 1 97 ? 58.940 -33.042 8.500 1.00 39.50 97 GLN A N 1
ATOM 714 C CA . GLN A 1 97 ? 57.527 -32.677 8.669 1.00 39.50 97 GLN A CA 1
ATOM 715 C C . GLN A 1 97 ? 57.249 -32.347 10.143 1.00 39.50 97 GLN A C 1
ATOM 717 O O . GLN A 1 97 ? 57.854 -32.950 11.032 1.00 39.50 97 GLN A O 1
ATOM 722 N N . PRO A 1 98 ? 56.285 -31.456 10.405 1.00 41.69 98 PRO A N 1
ATOM 723 C CA . PRO A 1 98 ? 55.041 -31.952 10.995 1.00 41.69 98 PRO A CA 1
ATOM 724 C C . PRO A 1 98 ? 53.796 -31.496 10.212 1.00 41.69 98 PRO A C 1
ATOM 726 O O . PRO A 1 98 ? 53.713 -30.370 9.729 1.00 41.69 98 PRO A O 1
ATOM 729 N N . ALA A 1 99 ? 52.814 -32.388 10.106 1.00 42.28 99 ALA A N 1
ATOM 730 C CA . ALA A 1 99 ? 51.438 -32.101 9.690 1.00 42.28 99 ALA A CA 1
ATOM 731 C C . ALA A 1 99 ? 50.522 -32.113 10.935 1.00 42.28 99 ALA A C 1
ATOM 733 O O . ALA A 1 99 ? 50.946 -32.636 11.967 1.00 42.28 99 ALA A O 1
ATOM 734 N N . PRO A 1 100 ? 49.237 -31.719 10.862 1.00 46.19 100 PRO A N 1
ATOM 735 C CA . PRO A 1 100 ? 48.582 -30.741 9.993 1.00 46.19 100 PRO A CA 1
ATOM 736 C C . PRO A 1 100 ? 47.863 -29.662 10.840 1.00 46.19 100 PRO A C 1
ATOM 738 O O . PRO A 1 100 ? 47.182 -29.987 11.810 1.00 46.19 100 PRO A O 1
ATOM 741 N N . VAL A 1 101 ? 47.918 -28.382 10.461 1.00 44.34 101 VAL A N 1
ATOM 742 C CA . VAL A 1 101 ? 46.864 -27.448 10.900 1.00 44.34 101 VAL A CA 1
ATOM 743 C C . VAL A 1 101 ? 45.787 -27.467 9.829 1.00 44.34 101 VAL A C 1
ATOM 745 O O . VAL A 1 101 ? 46.064 -27.267 8.647 1.00 44.34 101 VAL A O 1
ATOM 748 N N . ALA A 1 102 ? 44.575 -27.815 10.247 1.00 40.62 102 ALA A N 1
ATOM 749 C CA . ALA A 1 102 ? 43.390 -27.804 9.414 1.00 40.62 102 ALA A CA 1
ATOM 750 C C . ALA A 1 102 ? 43.285 -26.465 8.660 1.00 40.62 102 ALA A C 1
ATOM 752 O O . ALA A 1 102 ? 43.491 -25.416 9.279 1.00 40.62 102 ALA A O 1
ATOM 753 N N . PRO A 1 103 ? 42.934 -26.449 7.362 1.00 46.06 103 PRO A N 1
ATOM 754 C CA . PRO A 1 103 ? 42.397 -25.238 6.780 1.00 46.06 103 PRO A CA 1
ATOM 755 C C . PRO A 1 103 ? 41.042 -25.017 7.449 1.00 46.06 103 PRO A C 1
ATOM 757 O O . PRO A 1 103 ? 40.036 -25.621 7.082 1.00 46.06 103 PRO A O 1
ATOM 760 N N . SER A 1 104 ? 41.039 -24.182 8.489 1.00 41.59 104 SER A N 1
ATOM 761 C CA . SER A 1 104 ? 39.838 -23.521 8.969 1.00 41.59 104 SER A CA 1
ATOM 762 C C . SER A 1 104 ? 39.100 -23.014 7.744 1.00 41.59 104 SER A C 1
ATOM 764 O O . SER A 1 104 ? 39.693 -22.299 6.933 1.00 41.59 104 SER A O 1
ATOM 766 N N . HIS A 1 105 ? 37.848 -23.442 7.597 1.00 42.81 105 HIS A N 1
ATOM 767 C CA . HIS A 1 105 ? 36.915 -22.941 6.605 1.00 42.81 105 HIS A CA 1
ATOM 768 C C . HIS A 1 105 ? 37.022 -21.417 6.572 1.00 42.81 105 HIS A C 1
ATOM 770 O O . HIS A 1 105 ? 36.503 -20.728 7.450 1.00 42.81 105 HIS A O 1
ATOM 776 N N . ARG A 1 106 ? 37.762 -20.901 5.584 1.00 38.06 106 ARG A N 1
ATOM 777 C CA . ARG A 1 106 ? 37.714 -19.495 5.234 1.00 38.06 106 ARG A CA 1
ATOM 778 C C . ARG A 1 106 ? 36.316 -19.325 4.672 1.00 38.06 106 ARG A C 1
ATOM 780 O O . ARG A 1 106 ? 35.969 -19.910 3.649 1.00 38.06 106 ARG A O 1
ATOM 787 N N . THR A 1 107 ? 35.509 -18.668 5.488 1.00 38.91 107 THR A N 1
ATOM 788 C CA . THR A 1 107 ? 34.182 -18.149 5.205 1.00 38.91 107 THR A CA 1
ATOM 789 C C . THR A 1 107 ? 34.043 -17.774 3.740 1.00 38.91 107 THR A C 1
ATOM 791 O O . THR A 1 107 ? 34.908 -17.104 3.179 1.00 38.91 107 THR A O 1
ATOM 794 N N . SER A 1 108 ? 32.943 -18.229 3.155 1.00 45.75 108 SER A N 1
ATOM 795 C CA . SER A 1 108 ? 32.491 -18.063 1.775 1.00 45.75 108 SER A CA 1
ATOM 796 C C . SER A 1 108 ? 32.217 -16.605 1.356 1.00 45.75 108 SER A C 1
ATOM 798 O O . SER A 1 108 ? 31.304 -16.363 0.581 1.00 45.75 108 SER A O 1
ATOM 800 N N . ASP A 1 109 ? 32.988 -15.648 1.867 1.00 45.75 109 ASP A N 1
ATOM 801 C CA . ASP A 1 109 ? 32.846 -14.205 1.635 1.00 45.75 109 ASP A CA 1
ATOM 802 C C . ASP A 1 109 ? 33.754 -13.709 0.489 1.00 45.75 109 ASP A C 1
ATOM 804 O O . ASP A 1 109 ? 33.486 -12.696 -0.140 1.00 45.75 109 ASP A O 1
ATOM 808 N N . ASP A 1 110 ? 34.801 -14.466 0.133 1.00 53.84 110 ASP A N 1
ATOM 809 C CA . ASP A 1 110 ? 35.730 -14.104 -0.958 1.00 53.84 110 ASP A CA 1
ATOM 810 C C . ASP A 1 110 ? 35.079 -14.157 -2.363 1.00 53.84 110 ASP A C 1
ATOM 812 O O . ASP A 1 110 ? 35.644 -13.648 -3.323 1.00 53.84 110 ASP A O 1
ATOM 816 N N . HIS A 1 111 ? 33.893 -14.768 -2.513 1.00 53.56 111 HIS A N 1
ATOM 817 C CA . HIS A 1 111 ? 33.154 -14.817 -3.791 1.00 53.56 111 HIS A CA 1
ATOM 818 C C . HIS A 1 111 ? 32.112 -13.694 -3.944 1.00 53.56 111 HIS A C 1
ATOM 820 O O . HIS A 1 111 ? 31.362 -13.688 -4.918 1.00 53.56 111 HIS A O 1
ATOM 826 N N . GLU A 1 112 ? 32.050 -12.748 -3.004 1.00 62.12 112 GLU A N 1
ATOM 827 C CA . GLU A 1 112 ? 31.062 -11.660 -3.019 1.00 62.12 112 GLU A CA 1
ATOM 828 C C . GLU A 1 112 ? 31.573 -10.406 -3.757 1.00 62.12 112 GLU A C 1
ATOM 830 O O . GLU A 1 112 ? 30.795 -9.484 -4.015 1.00 62.12 112 GLU A O 1
ATOM 835 N N . ASP A 1 113 ? 32.862 -10.335 -4.127 1.00 79.88 113 ASP A N 1
ATOM 836 C CA . ASP A 1 113 ? 33.360 -9.217 -4.931 1.00 79.88 113 ASP A CA 1
ATOM 837 C C . ASP A 1 113 ? 32.889 -9.373 -6.391 1.00 79.88 113 ASP A C 1
ATOM 839 O O . ASP A 1 113 ? 33.214 -10.355 -7.070 1.00 79.88 113 ASP A O 1
ATOM 843 N N . PRO A 1 114 ? 32.123 -8.407 -6.929 1.00 79.19 114 PRO A N 1
ATOM 844 C CA . PRO A 1 114 ? 31.527 -8.533 -8.255 1.00 79.19 114 PRO A CA 1
ATOM 845 C C . PRO A 1 114 ? 32.569 -8.611 -9.378 1.00 79.19 114 PRO A C 1
ATOM 847 O O . PRO A 1 114 ? 32.244 -9.080 -10.470 1.00 79.19 114 PRO A O 1
ATOM 850 N N . LEU A 1 115 ? 33.807 -8.158 -9.148 1.00 85.38 115 LEU A N 1
ATOM 851 C CA . LEU A 1 115 ? 34.872 -8.281 -10.139 1.00 85.38 115 LEU A CA 1
ATOM 852 C C . LEU A 1 115 ? 35.513 -9.674 -10.103 1.00 85.38 115 LEU A C 1
ATOM 854 O O . LEU A 1 115 ? 35.927 -10.141 -11.160 1.00 85.38 115 LEU A O 1
ATOM 858 N N . ASP A 1 116 ? 35.563 -10.354 -8.957 1.00 86.69 116 ASP A N 1
ATOM 859 C CA . ASP A 1 116 ? 36.001 -11.756 -8.886 1.00 86.69 116 ASP A CA 1
ATOM 860 C C . ASP A 1 116 ? 35.002 -12.687 -9.581 1.00 86.69 116 ASP A C 1
ATOM 862 O O . ASP A 1 116 ? 35.394 -13.527 -10.394 1.00 86.69 116 ASP A O 1
ATOM 866 N N . LEU A 1 117 ? 33.700 -12.446 -9.403 1.00 87.81 117 LEU A N 1
ATOM 867 C CA . LEU A 1 117 ? 32.660 -13.138 -10.172 1.00 87.81 117 LEU A CA 1
ATOM 868 C C . LEU A 1 117 ? 32.762 -12.860 -11.678 1.00 87.81 117 LEU A C 1
ATOM 870 O O . LEU A 1 117 ? 32.610 -13.774 -12.488 1.00 87.81 117 LEU A O 1
ATOM 874 N N . ALA A 1 118 ? 33.029 -11.613 -12.073 1.00 86.19 118 ALA A N 1
ATOM 875 C C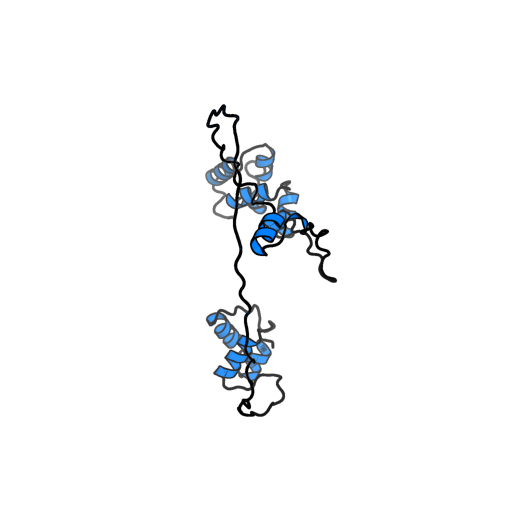A . ALA A 1 118 ? 33.195 -11.262 -13.480 1.00 86.19 118 ALA A CA 1
ATOM 876 C C . ALA A 1 118 ? 34.452 -11.902 -14.095 1.00 86.19 118 ALA A C 1
ATOM 878 O O . ALA A 1 118 ? 34.388 -12.396 -15.219 1.00 86.19 118 ALA A O 1
ATOM 879 N N . ALA A 1 119 ? 35.572 -11.933 -13.367 1.00 91.25 119 ALA A N 1
ATOM 880 C CA . ALA A 1 119 ? 36.803 -12.593 -13.803 1.00 91.25 119 ALA A CA 1
ATOM 881 C C . ALA A 1 119 ? 36.562 -14.080 -14.096 1.00 91.25 119 ALA A C 1
ATOM 883 O O . ALA A 1 119 ? 36.941 -14.567 -15.160 1.00 91.25 119 ALA A O 1
ATOM 884 N N . LEU A 1 120 ? 35.846 -14.767 -13.199 1.00 91.12 120 LEU A N 1
ATOM 885 C CA . LEU A 1 120 ? 35.460 -16.169 -13.371 1.00 91.12 120 LEU A CA 1
ATOM 886 C C . LEU A 1 120 ? 34.482 -16.378 -14.534 1.00 91.12 120 LEU A C 1
ATOM 888 O O . LEU A 1 120 ? 34.627 -17.329 -15.295 1.00 91.12 120 LEU A O 1
ATOM 892 N N . LEU A 1 121 ? 33.483 -15.502 -14.683 1.00 91.94 121 LEU A N 1
ATOM 893 C CA . LEU A 1 121 ? 32.452 -15.636 -15.716 1.00 91.94 121 LEU A CA 1
ATOM 894 C C . LEU A 1 121 ? 33.008 -15.451 -17.132 1.00 91.94 121 LEU A C 1
ATOM 896 O O . LEU A 1 121 ? 32.547 -16.106 -18.066 1.00 91.94 121 LEU A O 1
ATOM 900 N N . PHE A 1 122 ? 33.958 -14.531 -17.293 1.00 88.94 122 PHE A N 1
ATOM 901 C CA . PHE A 1 122 ? 34.506 -14.164 -18.597 1.00 88.94 122 PHE A CA 1
ATOM 902 C C . PHE A 1 122 ? 35.881 -14.779 -18.887 1.00 88.94 122 PHE A C 1
ATOM 904 O O . PHE A 1 122 ? 36.384 -14.576 -19.989 1.00 88.94 122 PHE A O 1
ATOM 911 N N . ASP A 1 123 ? 36.454 -15.534 -17.944 1.00 90.69 123 ASP A N 1
ATOM 912 C CA . ASP A 1 123 ? 37.797 -16.129 -18.028 1.00 90.69 123 ASP A CA 1
ATOM 913 C C . ASP A 1 123 ? 38.885 -15.073 -18.311 1.00 90.69 123 ASP A C 1
ATOM 915 O O . ASP A 1 123 ? 39.697 -15.176 -19.231 1.00 90.69 123 ASP A O 1
ATOM 919 N N . ILE A 1 124 ? 38.849 -13.982 -17.539 1.00 91.06 124 ILE A N 1
ATOM 920 C CA . ILE A 1 124 ? 39.748 -12.826 -17.669 1.00 91.06 124 ILE A CA 1
ATOM 921 C C . ILE A 1 124 ? 40.502 -12.625 -16.354 1.00 91.06 124 ILE A C 1
ATOM 923 O O . ILE A 1 124 ? 39.945 -12.790 -15.272 1.00 91.06 124 ILE A O 1
ATOM 927 N N . ASP A 1 125 ? 41.766 -12.203 -16.434 1.00 90.94 125 ASP A N 1
ATOM 928 C CA . ASP A 1 125 ? 42.576 -11.907 -15.254 1.00 90.94 125 ASP A CA 1
ATOM 929 C C . ASP A 1 125 ? 41.954 -10.796 -14.381 1.00 90.94 125 ASP A C 1
ATOM 931 O O . ASP A 1 125 ? 41.690 -9.680 -14.847 1.00 90.94 125 ASP A O 1
ATOM 935 N N . ARG A 1 126 ? 41.768 -11.083 -13.086 1.00 88.75 126 ARG A N 1
ATOM 936 C CA . ARG A 1 126 ? 41.136 -10.186 -12.104 1.00 88.75 126 ARG A CA 1
ATOM 937 C C . ARG A 1 126 ? 41.824 -8.824 -11.982 1.00 88.75 126 ARG A C 1
ATOM 939 O O . ARG A 1 126 ? 41.146 -7.833 -11.697 1.00 88.75 126 ARG A O 1
ATOM 946 N N . SER A 1 127 ? 43.139 -8.746 -12.197 1.00 87.12 127 SER A N 1
ATOM 947 C CA . SER A 1 127 ? 43.911 -7.499 -12.098 1.00 87.12 127 SER A CA 1
ATOM 948 C C . SER A 1 127 ? 43.737 -6.585 -13.317 1.00 87.12 127 SER A C 1
ATOM 950 O O . SER A 1 127 ? 43.987 -5.379 -13.236 1.00 87.12 127 SER A O 1
ATOM 952 N N . SER A 1 128 ? 43.235 -7.131 -14.430 1.00 87.69 128 SER A N 1
ATOM 953 C CA . SER A 1 128 ? 42.852 -6.355 -15.614 1.00 87.69 128 SER A CA 1
ATOM 954 C C . SER A 1 128 ? 41.491 -5.661 -15.461 1.00 87.69 128 SER A C 1
ATOM 956 O O . SER A 1 128 ? 41.220 -4.664 -16.137 1.00 87.69 128 SER A O 1
ATOM 958 N N . LEU A 1 129 ? 40.650 -6.140 -14.537 1.00 85.75 129 LEU A N 1
ATOM 959 C CA . LEU A 1 129 ? 39.359 -5.538 -14.231 1.00 85.75 129 LEU A CA 1
ATOM 960 C C . LEU A 1 129 ? 39.546 -4.333 -13.312 1.00 85.75 129 LEU A C 1
ATOM 962 O O . LEU A 1 129 ? 40.100 -4.426 -12.215 1.00 85.75 129 LEU A O 1
ATOM 966 N N . ARG A 1 130 ? 39.028 -3.183 -13.744 1.00 82.69 130 ARG A N 1
ATOM 967 C CA . ARG A 1 130 ? 38.929 -1.991 -12.901 1.00 82.69 130 ARG A CA 1
ATOM 968 C C . ARG A 1 130 ? 37.485 -1.781 -12.473 1.00 82.69 130 ARG A C 1
ATOM 970 O O . ARG A 1 130 ? 36.590 -1.946 -13.304 1.00 82.69 130 ARG A O 1
ATOM 977 N N . PRO A 1 131 ? 37.242 -1.368 -11.216 1.00 73.75 131 PRO A N 1
ATOM 978 C CA . PRO A 1 131 ? 35.914 -0.941 -10.819 1.00 73.75 131 PRO A CA 1
ATOM 979 C C . PRO A 1 131 ? 35.511 0.210 -11.735 1.00 73.75 131 PRO A C 1
ATOM 981 O O . PRO A 1 131 ? 36.272 1.165 -11.927 1.00 73.75 131 PRO A O 1
ATOM 984 N N . ALA A 1 132 ? 34.333 0.099 -12.344 1.00 69.44 132 ALA A N 1
ATOM 985 C CA . ALA A 1 132 ? 33.807 1.183 -13.148 1.00 69.44 132 ALA A CA 1
ATOM 986 C C . ALA A 1 132 ? 33.779 2.456 -12.288 1.00 69.44 132 ALA A C 1
ATOM 988 O O . ALA A 1 132 ? 33.272 2.446 -11.161 1.00 69.44 132 ALA A O 1
ATOM 989 N N . ALA A 1 133 ? 34.301 3.569 -12.813 1.00 71.50 133 ALA A N 1
ATOM 990 C CA . ALA A 1 133 ? 33.944 4.872 -12.268 1.00 71.50 133 ALA A CA 1
ATOM 991 C C . ALA A 1 133 ? 32.413 4.932 -12.296 1.00 71.50 133 ALA A C 1
ATOM 993 O O . ALA A 1 133 ? 31.835 4.619 -13.338 1.00 71.50 133 ALA A O 1
ATOM 994 N N . ARG A 1 134 ? 31.792 5.213 -11.140 1.00 63.56 134 ARG A N 1
ATOM 995 C CA . ARG A 1 134 ? 30.338 5.123 -10.896 1.00 63.56 134 ARG A CA 1
ATOM 996 C C . ARG A 1 134 ? 29.528 5.369 -12.171 1.00 63.56 134 ARG A C 1
ATOM 998 O O . ARG A 1 134 ? 29.815 6.359 -12.848 1.00 63.56 134 ARG A O 1
ATOM 1005 N N . PRO A 1 135 ? 28.521 4.532 -12.479 1.00 58.84 135 PRO A N 1
ATOM 1006 C CA . PRO A 1 135 ? 27.793 4.626 -13.733 1.00 58.84 135 PRO A CA 1
ATOM 1007 C C . PRO A 1 135 ? 27.333 6.065 -13.948 1.00 58.84 135 PRO A C 1
ATOM 1009 O O . PRO A 1 135 ? 26.545 6.610 -13.174 1.00 58.84 135 PRO A O 1
ATOM 1012 N N . ARG A 1 136 ? 27.872 6.702 -14.992 1.00 59.53 136 ARG A N 1
ATOM 1013 C CA . ARG A 1 136 ? 27.344 7.975 -15.461 1.00 59.53 136 ARG A CA 1
ATOM 1014 C C . ARG A 1 136 ? 25.964 7.639 -16.020 1.00 59.53 136 ARG A C 1
ATOM 1016 O O . ARG A 1 136 ? 25.894 6.795 -16.917 1.00 59.53 136 ARG A O 1
ATOM 1023 N N . PRO A 1 137 ? 24.875 8.208 -15.482 1.00 58.66 137 PRO A N 1
ATOM 1024 C CA . PRO A 1 137 ? 23.560 7.923 -16.021 1.00 58.66 137 PRO A CA 1
ATOM 1025 C C . PRO A 1 137 ? 23.562 8.255 -17.519 1.00 58.66 137 PRO A C 1
ATOM 1027 O O . PRO A 1 137 ? 24.126 9.290 -17.901 1.00 58.66 137 PRO A O 1
ATOM 1030 N N . PRO A 1 138 ? 22.987 7.393 -18.377 1.00 63.06 138 PRO A N 1
ATOM 1031 C CA . PRO A 1 138 ? 22.857 7.702 -19.792 1.00 63.06 138 PRO A CA 1
ATOM 1032 C C . PRO A 1 138 ? 22.136 9.046 -19.941 1.00 63.06 138 PRO A C 1
ATOM 1034 O O . PRO A 1 138 ? 21.199 9.346 -19.191 1.00 63.06 138 PRO A O 1
ATOM 1037 N N . HIS A 1 139 ? 22.610 9.876 -20.874 1.00 57.19 139 HIS A N 1
ATOM 1038 C CA . HIS A 1 139 ? 22.077 11.216 -21.113 1.00 57.19 139 HIS A CA 1
ATOM 1039 C C . HIS A 1 139 ? 20.538 11.188 -21.153 1.00 57.19 139 HIS A C 1
ATOM 1041 O O . HIS A 1 139 ? 19.945 10.520 -21.996 1.00 57.19 139 HIS A O 1
ATOM 1047 N N . GLY A 1 140 ? 19.899 11.889 -20.208 1.00 58.81 140 GLY A N 1
ATOM 1048 C CA . GLY A 1 140 ? 18.442 12.056 -20.147 1.00 58.81 140 GLY A CA 1
ATOM 1049 C C . GLY A 1 140 ? 17.691 11.254 -19.077 1.00 58.81 140 GLY A C 1
ATOM 1050 O O . GLY A 1 140 ? 16.505 11.510 -18.890 1.00 58.81 140 GLY A O 1
ATOM 1051 N N . ARG A 1 141 ? 18.329 10.337 -18.333 1.00 55.06 141 ARG A N 1
ATOM 1052 C CA . ARG A 1 141 ? 17.721 9.729 -17.132 1.00 55.06 141 ARG A CA 1
ATOM 1053 C C . ARG A 1 141 ? 18.760 9.506 -16.043 1.00 55.06 141 ARG A C 1
ATOM 1055 O O . ARG A 1 141 ? 19.469 8.504 -16.046 1.00 55.06 141 ARG A O 1
ATOM 1062 N N . THR A 1 142 ? 18.814 10.408 -15.070 1.00 56.06 142 THR A N 1
ATOM 1063 C CA . THR A 1 142 ? 19.358 10.064 -13.756 1.00 56.06 14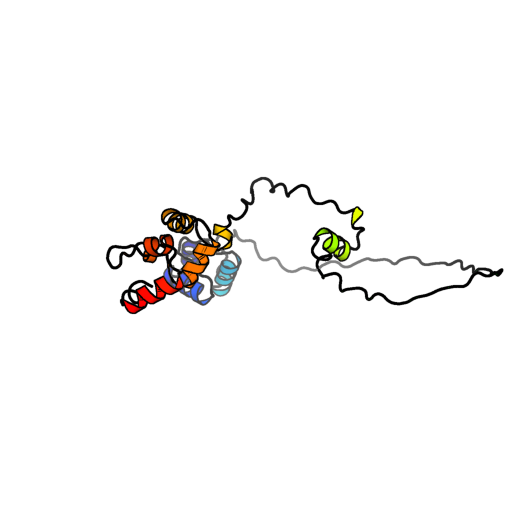2 THR A CA 1
ATOM 1064 C C . THR A 1 142 ? 18.449 8.990 -13.165 1.00 56.06 142 THR A C 1
ATOM 1066 O O . THR A 1 142 ? 17.272 9.255 -12.927 1.00 56.06 142 THR A O 1
ATOM 1069 N N . TYR A 1 143 ? 18.963 7.775 -12.955 1.00 54.34 143 TYR A N 1
ATOM 1070 C CA . TYR A 1 143 ? 18.365 6.898 -11.953 1.00 54.34 143 TYR A CA 1
ATOM 1071 C C . TYR A 1 143 ? 18.538 7.636 -10.630 1.00 54.34 143 TYR A C 1
ATOM 1073 O O . TYR A 1 143 ? 19.635 7.668 -10.074 1.00 54.34 143 TYR A O 1
ATOM 1081 N N . GLU A 1 144 ? 17.492 8.331 -10.191 1.00 61.44 144 GLU A N 1
ATOM 1082 C CA . GLU A 1 144 ? 17.443 8.805 -8.820 1.00 61.44 144 GLU A CA 1
ATOM 1083 C C . GLU A 1 144 ? 17.556 7.547 -7.950 1.00 61.44 144 GLU A C 1
ATOM 1085 O O . GLU A 1 144 ? 16.793 6.597 -8.174 1.00 61.44 144 GLU A O 1
ATOM 1090 N N . PRO A 1 145 ? 18.560 7.455 -7.061 1.00 68.56 145 PRO A N 1
ATOM 1091 C CA . PRO A 1 145 ? 18.693 6.286 -6.208 1.00 68.56 145 PRO A CA 1
ATOM 1092 C C . PRO A 1 145 ? 17.365 6.091 -5.476 1.00 68.56 145 PRO A C 1
ATOM 1094 O O . PRO A 1 145 ? 16.821 7.055 -4.935 1.00 68.56 145 PRO A O 1
ATOM 1097 N N . LEU A 1 146 ? 16.815 4.869 -5.498 1.00 71.19 146 LEU A N 1
ATOM 1098 C CA . LEU A 1 146 ? 15.573 4.595 -4.778 1.00 71.19 146 LEU A CA 1
ATOM 1099 C C . LEU A 1 146 ? 15.778 5.002 -3.319 1.00 71.19 146 LEU A C 1
ATOM 1101 O O . LEU A 1 146 ? 16.676 4.480 -2.650 1.00 71.19 146 LEU A O 1
ATOM 1105 N N . THR A 1 147 ? 14.955 5.936 -2.841 1.00 84.62 147 THR A N 1
ATOM 1106 C CA . THR A 1 147 ? 14.928 6.292 -1.424 1.00 84.62 147 THR A CA 1
ATOM 1107 C C . THR A 1 147 ? 14.666 5.029 -0.605 1.00 84.62 147 THR A C 1
ATOM 1109 O O . THR A 1 147 ? 14.035 4.083 -1.086 1.00 84.62 147 THR A O 1
ATOM 1112 N N . ARG A 1 148 ? 15.136 4.993 0.647 1.00 88.06 148 ARG A N 1
ATOM 1113 C CA . ARG A 1 148 ? 14.844 3.869 1.553 1.00 88.06 148 ARG A CA 1
ATOM 1114 C C . ARG A 1 148 ? 13.330 3.614 1.647 1.00 88.06 148 ARG A C 1
ATOM 1116 O O . ARG A 1 148 ? 12.911 2.468 1.590 1.00 88.06 148 ARG A O 1
ATOM 1123 N N . TRP A 1 149 ? 12.509 4.666 1.645 1.00 91.75 149 TRP A N 1
ATOM 1124 C CA . TRP A 1 149 ? 11.046 4.573 1.554 1.00 91.75 149 TRP A CA 1
ATOM 1125 C C . TRP A 1 149 ? 10.549 3.841 0.300 1.00 91.75 149 TRP A C 1
ATOM 1127 O O . TRP A 1 149 ? 9.717 2.940 0.405 1.00 91.75 149 TRP A O 1
ATOM 1137 N N . ARG A 1 150 ? 11.109 4.146 -0.879 1.00 89.62 150 ARG A N 1
ATOM 1138 C CA . ARG A 1 150 ? 10.746 3.472 -2.136 1.00 89.62 150 ARG A CA 1
ATOM 1139 C C . ARG A 1 150 ? 11.189 2.013 -2.205 1.00 89.62 150 ARG A C 1
ATOM 1141 O O . ARG A 1 150 ? 10.561 1.242 -2.924 1.00 89.62 150 ARG A O 1
ATOM 1148 N N . GLN A 1 151 ? 12.222 1.613 -1.462 1.00 89.12 151 GLN A N 1
ATOM 1149 C CA . GLN A 1 151 ? 12.611 0.199 -1.356 1.00 89.12 151 GLN A CA 1
ATOM 1150 C C . GLN A 1 151 ? 11.526 -0.637 -0.661 1.00 89.12 151 GLN A C 1
ATOM 1152 O O . GLN A 1 151 ? 11.294 -1.775 -1.055 1.00 89.12 151 GLN A O 1
ATOM 1157 N N . HIS A 1 152 ? 10.800 -0.046 0.293 1.00 89.50 152 HIS A N 1
ATOM 1158 C CA . HIS A 1 152 ? 9.622 -0.654 0.925 1.00 89.50 152 HIS A CA 1
ATOM 1159 C C . HIS A 1 152 ? 8.319 -0.409 0.149 1.00 89.50 152 HIS A C 1
ATOM 1161 O O . HIS A 1 152 ? 7.239 -0.670 0.670 1.00 89.50 152 HIS A O 1
ATOM 1167 N N . LEU A 1 153 ? 8.408 0.089 -1.091 1.00 91.00 153 LEU A N 1
ATOM 1168 C CA . LEU A 1 153 ? 7.265 0.385 -1.961 1.00 91.00 153 LEU A CA 1
ATOM 1169 C C . LEU A 1 153 ? 6.278 1.417 -1.387 1.00 91.00 153 LEU A C 1
ATOM 1171 O O . LEU A 1 153 ? 5.156 1.520 -1.880 1.00 91.00 153 LEU A O 1
ATOM 1175 N N . PHE A 1 154 ? 6.696 2.219 -0.404 1.00 93.19 154 PHE A N 1
ATOM 1176 C CA . PHE A 1 154 ? 5.904 3.360 0.038 1.00 93.19 154 PHE A CA 1
ATOM 1177 C C . PHE A 1 154 ? 5.897 4.445 -1.041 1.00 93.19 154 PHE A C 1
ATOM 1179 O O . PHE A 1 154 ? 6.930 4.800 -1.618 1.00 93.19 154 PHE A O 1
ATOM 1186 N N . SER A 1 155 ? 4.715 4.994 -1.301 1.00 92.00 155 SER A N 1
ATOM 1187 C CA . SER A 1 155 ? 4.547 6.193 -2.116 1.00 92.00 155 SER A CA 1
ATOM 1188 C C . SER A 1 155 ? 5.044 7.443 -1.381 1.00 92.00 155 SER A C 1
ATOM 1190 O O . SER A 1 155 ? 5.062 7.494 -0.151 1.00 92.00 155 SER A O 1
ATOM 1192 N N . ASP A 1 156 ? 5.349 8.512 -2.126 1.00 91.44 156 ASP A N 1
ATOM 1193 C CA . ASP A 1 156 ? 5.759 9.798 -1.533 1.00 91.44 156 ASP A CA 1
ATOM 1194 C C . ASP A 1 156 ? 4.667 10.386 -0.601 1.00 91.44 156 ASP A C 1
ATOM 1196 O O . ASP A 1 156 ? 4.940 11.205 0.276 1.00 91.44 156 ASP A O 1
ATOM 1200 N N . VAL A 1 157 ? 3.399 9.993 -0.794 1.00 93.94 157 VAL A N 1
ATOM 1201 C CA . VAL A 1 157 ? 2.275 10.390 0.072 1.00 93.94 157 VAL A CA 1
ATOM 1202 C C . VAL A 1 157 ? 2.313 9.629 1.396 1.00 93.94 157 VAL A C 1
ATOM 1204 O O . VAL A 1 157 ? 2.113 10.231 2.450 1.00 93.94 157 VAL A O 1
ATOM 1207 N N . GLU A 1 158 ? 2.585 8.326 1.353 1.00 93.19 158 GLU A N 1
ATOM 1208 C CA . GLU A 1 158 ? 2.714 7.498 2.553 1.00 93.19 158 GLU A CA 1
ATOM 1209 C C . GLU A 1 158 ? 3.942 7.890 3.364 1.00 93.19 158 GLU A C 1
ATOM 1211 O O . GLU A 1 158 ? 3.820 8.068 4.572 1.00 93.19 158 GLU A O 1
ATOM 1216 N N . GLU A 1 159 ? 5.085 8.123 2.714 1.00 94.38 159 GLU A N 1
ATOM 1217 C CA . GLU A 1 159 ? 6.293 8.647 3.361 1.00 94.38 159 GLU A CA 1
ATOM 1218 C C . GLU A 1 159 ? 5.978 9.915 4.166 1.00 94.38 159 GLU A C 1
ATOM 1220 O O . GLU A 1 159 ? 6.289 10.000 5.356 1.00 94.38 159 GLU A O 1
ATOM 1225 N N . ARG A 1 160 ? 5.280 10.882 3.557 1.00 94.56 160 ARG A N 1
ATOM 1226 C CA . ARG A 1 160 ? 4.864 12.114 4.246 1.00 94.56 160 ARG A CA 1
ATOM 1227 C C . ARG A 1 160 ? 3.906 11.837 5.402 1.00 94.56 160 ARG A C 1
ATOM 1229 O O . ARG A 1 160 ? 4.009 12.500 6.431 1.00 94.56 160 ARG A O 1
ATOM 1236 N N . ALA A 1 161 ? 2.992 10.878 5.259 1.00 95.00 161 ALA A N 1
ATOM 1237 C CA . ALA A 1 161 ? 2.053 10.513 6.315 1.00 95.00 161 ALA A CA 1
ATOM 1238 C C . ALA A 1 161 ? 2.755 9.855 7.518 1.00 95.00 161 ALA A C 1
ATOM 1240 O O . ALA A 1 161 ? 2.439 10.166 8.668 1.00 95.00 161 ALA A O 1
ATOM 1241 N N . TRP A 1 162 ? 3.725 8.976 7.287 1.00 94.75 162 TRP A N 1
ATOM 1242 C CA . TRP A 1 162 ? 4.527 8.388 8.360 1.00 94.75 162 TRP A CA 1
ATOM 1243 C C . TRP A 1 162 ? 5.418 9.433 9.036 1.00 94.75 162 TRP A C 1
ATOM 1245 O O . TRP A 1 162 ? 5.394 9.581 10.263 1.00 94.75 162 TRP A O 1
ATOM 1255 N N . THR A 1 163 ? 6.101 10.240 8.226 1.00 94.06 163 THR A N 1
ATOM 1256 C CA . THR A 1 163 ? 6.994 11.313 8.677 1.00 94.06 163 THR A CA 1
ATOM 1257 C C . THR A 1 163 ? 6.254 12.342 9.529 1.00 94.06 163 THR A C 1
ATOM 1259 O O . THR A 1 163 ? 6.728 12.719 10.600 1.00 94.06 163 THR A O 1
ATOM 1262 N N . SER A 1 164 ? 5.039 12.747 9.136 1.00 93.19 164 SER A N 1
ATOM 1263 C CA . SER A 1 164 ? 4.244 13.719 9.902 1.00 93.19 164 SER A CA 1
ATOM 1264 C C . SER A 1 164 ? 3.832 13.219 11.292 1.00 93.19 164 SER A C 1
ATOM 1266 O O . SER A 1 164 ? 3.429 14.015 12.135 1.00 93.19 164 SER A O 1
ATOM 1268 N N . ARG A 1 165 ? 3.913 11.906 11.544 1.00 90.56 165 ARG A N 1
ATOM 1269 C CA . ARG A 1 165 ? 3.620 11.270 12.842 1.00 90.56 165 ARG A CA 1
ATOM 1270 C C . ARG A 1 165 ? 4.889 10.943 13.638 1.00 90.56 165 ARG A C 1
ATOM 1272 O O . ARG A 1 165 ? 4.793 10.423 14.751 1.00 90.56 165 ARG A O 1
ATOM 1279 N N . GLY A 1 166 ? 6.054 11.311 13.102 1.00 90.75 166 GLY A N 1
ATOM 1280 C CA . GLY A 1 166 ? 7.369 11.131 13.714 1.00 90.75 166 GLY A CA 1
ATOM 1281 C C . GLY A 1 166 ? 8.057 9.813 13.360 1.00 90.75 166 GLY A C 1
ATOM 1282 O O . GLY A 1 166 ? 9.081 9.501 13.961 1.00 90.75 166 GLY A O 1
ATOM 1283 N N . ILE A 1 167 ? 7.519 9.040 12.411 1.00 93.06 167 ILE A N 1
ATOM 1284 C CA . ILE A 1 167 ? 8.124 7.787 11.948 1.00 93.06 167 ILE A CA 1
ATOM 1285 C C . ILE A 1 167 ? 8.891 8.089 10.663 1.00 93.06 167 ILE A C 1
ATOM 1287 O O . ILE A 1 167 ? 8.310 8.180 9.586 1.00 93.06 167 ILE A O 1
ATOM 1291 N N . ASN A 1 168 ? 10.201 8.284 10.814 1.00 93.00 168 ASN A N 1
ATOM 1292 C CA . ASN A 1 168 ? 11.118 8.617 9.717 1.00 93.00 168 ASN A CA 1
ATOM 1293 C C . ASN A 1 168 ? 11.858 7.389 9.165 1.00 93.00 168 ASN A C 1
ATOM 1295 O O . ASN A 1 168 ? 12.472 7.470 8.104 1.00 93.00 168 ASN A O 1
ATOM 1299 N N . ASP A 1 169 ? 11.822 6.277 9.900 1.00 93.38 169 ASP A N 1
ATOM 1300 C CA . ASP A 1 169 ? 12.467 5.025 9.525 1.00 93.38 169 ASP A CA 1
ATOM 1301 C C . ASP A 1 169 ? 11.482 4.130 8.746 1.00 93.38 169 ASP A C 1
ATOM 1303 O O . ASP A 1 169 ? 10.447 3.738 9.300 1.00 93.38 169 ASP A O 1
ATOM 1307 N N . PRO A 1 170 ? 11.759 3.798 7.473 1.00 93.50 170 PRO A N 1
ATOM 1308 C CA . PRO A 1 170 ? 10.846 2.999 6.662 1.00 93.50 170 PRO A CA 1
ATOM 1309 C C . PRO A 1 170 ? 10.752 1.542 7.133 1.00 93.50 170 PRO A C 1
ATOM 1311 O O . PRO A 1 170 ? 9.680 0.950 7.026 1.00 93.50 170 PRO A O 1
ATOM 1314 N N . ASP A 1 171 ? 11.811 0.983 7.727 1.00 93.88 171 ASP A N 1
ATOM 1315 C CA . ASP A 1 171 ? 11.781 -0.347 8.345 1.00 93.88 171 ASP A CA 1
ATOM 1316 C C . ASP A 1 171 ? 10.834 -0.383 9.559 1.00 93.88 171 ASP A C 1
ATOM 1318 O O . ASP A 1 171 ? 10.086 -1.342 9.776 1.00 93.88 171 ASP A O 1
ATOM 1322 N N . GLN A 1 172 ? 10.825 0.674 10.376 1.00 92.94 172 GLN A N 1
ATOM 1323 C CA . GLN A 1 172 ? 9.838 0.853 11.440 1.00 92.94 172 GLN A CA 1
ATOM 1324 C C . GLN A 1 172 ? 8.416 0.998 10.880 1.00 92.94 172 GLN A C 1
ATOM 1326 O O . GLN A 1 172 ? 7.506 0.335 11.379 1.00 92.94 172 GLN A O 1
ATOM 1331 N N . ALA A 1 173 ? 8.215 1.826 9.851 1.00 94.31 173 ALA A N 1
ATOM 1332 C CA . ALA A 1 173 ? 6.908 2.006 9.216 1.00 94.31 173 ALA A CA 1
ATOM 1333 C C . ALA A 1 173 ? 6.362 0.688 8.645 1.00 94.31 173 ALA A C 1
ATOM 1335 O O . ALA A 1 173 ? 5.195 0.359 8.853 1.00 94.31 173 ALA A O 1
ATOM 1336 N N . PHE A 1 174 ? 7.218 -0.104 7.995 1.00 94.81 174 PHE A N 1
ATOM 1337 C CA . PHE A 1 174 ? 6.859 -1.416 7.466 1.00 94.81 174 PHE A CA 1
ATOM 1338 C C . PHE A 1 174 ? 6.435 -2.388 8.576 1.00 94.81 174 PHE A C 1
ATOM 1340 O O . PHE A 1 174 ? 5.384 -3.013 8.472 1.00 94.81 174 PHE A O 1
ATOM 1347 N N . ARG A 1 175 ? 7.184 -2.459 9.687 1.00 93.62 175 ARG A N 1
ATOM 1348 C CA . ARG A 1 175 ? 6.815 -3.295 10.849 1.00 93.62 175 ARG A CA 1
ATOM 1349 C C . ARG A 1 175 ? 5.479 -2.897 11.473 1.00 93.62 175 ARG A C 1
ATOM 1351 O O . ARG A 1 175 ? 4.731 -3.754 11.929 1.00 93.62 175 ARG A O 1
ATOM 1358 N N . LEU A 1 176 ? 5.174 -1.602 11.517 1.00 94.00 176 LEU A N 1
ATOM 1359 C CA . LEU A 1 176 ? 3.880 -1.117 11.998 1.00 94.00 176 LEU A CA 1
ATOM 1360 C C . LEU A 1 176 ? 2.753 -1.499 11.034 1.00 94.00 176 LEU A C 1
ATOM 1362 O O . LEU A 1 176 ? 1.699 -1.948 11.481 1.00 94.00 176 LEU A O 1
ATOM 1366 N N . LEU A 1 177 ? 2.994 -1.378 9.727 1.00 93.69 177 LEU A N 1
ATOM 1367 C CA . LEU A 1 177 ? 2.041 -1.770 8.695 1.00 93.69 177 LEU A CA 1
ATOM 1368 C C . LEU A 1 177 ? 1.726 -3.273 8.736 1.00 93.69 177 LEU A C 1
ATOM 1370 O O . LEU A 1 177 ? 0.557 -3.634 8.641 1.00 93.69 177 LEU A O 1
ATOM 1374 N N . ASP A 1 178 ? 2.732 -4.126 8.943 1.00 92.94 178 ASP A N 1
ATOM 1375 C CA . ASP A 1 178 ? 2.574 -5.584 9.088 1.00 92.94 178 ASP A CA 1
ATOM 1376 C C . ASP A 1 178 ? 1.668 -5.956 10.279 1.00 92.94 178 ASP A C 1
ATOM 1378 O O . ASP A 1 178 ? 0.883 -6.899 10.233 1.00 92.94 178 ASP A O 1
ATOM 1382 N N . LEU A 1 179 ? 1.686 -5.127 11.326 1.00 92.50 179 LEU A N 1
ATOM 1383 C CA . LEU A 1 179 ? 0.798 -5.234 12.485 1.00 92.50 179 LEU A CA 1
ATOM 1384 C C . LEU A 1 179 ? -0.576 -4.561 12.278 1.00 92.50 179 LEU A C 1
ATOM 1386 O O . LEU A 1 179 ? -1.391 -4.526 13.202 1.00 92.50 179 LEU A O 1
ATOM 1390 N N . GLY A 1 180 ? -0.836 -4.014 11.087 1.00 91.00 180 GLY A N 1
ATOM 1391 C CA . GLY A 1 180 ? -2.053 -3.285 10.717 1.00 91.00 180 GLY A CA 1
ATOM 1392 C C . GLY A 1 180 ? -2.125 -1.845 11.239 1.00 91.00 180 GLY A C 1
ATOM 1393 O O . GLY A 1 180 ? -3.152 -1.182 11.097 1.00 91.00 180 GLY A O 1
ATOM 1394 N N . LEU A 1 181 ? -1.065 -1.330 11.866 1.00 92.38 181 LEU A N 1
ATOM 1395 C CA . LEU A 1 181 ? -1.013 0.041 12.373 1.00 92.38 181 LEU A CA 1
ATOM 1396 C C . LEU A 1 181 ? -0.710 1.006 11.226 1.00 92.38 181 LEU A C 1
ATOM 1398 O O . LEU A 1 181 ? 0.422 1.433 11.049 1.00 92.38 181 LEU A O 1
ATOM 1402 N N . THR A 1 182 ? -1.722 1.367 10.441 1.00 93.56 182 THR A N 1
ATOM 1403 C CA . THR A 1 182 ? -1.572 2.359 9.363 1.00 93.56 182 THR A CA 1
ATOM 1404 C C . THR A 1 182 ? -1.432 3.785 9.920 1.00 93.56 182 THR A C 1
ATOM 1406 O O . THR A 1 182 ? -1.854 4.049 11.053 1.00 93.56 182 THR A O 1
ATOM 1409 N N . PRO A 1 183 ? -0.946 4.766 9.129 1.00 93.25 183 PRO A N 1
ATOM 1410 C CA . PRO A 1 183 ? -0.889 6.164 9.561 1.00 93.25 183 PRO A CA 1
ATOM 1411 C C . PRO A 1 183 ? -2.235 6.694 10.069 1.00 93.25 183 PRO A C 1
ATOM 1413 O O . PRO A 1 183 ? -2.270 7.486 11.002 1.00 93.25 183 PRO A O 1
ATOM 1416 N N . ARG A 1 184 ? -3.355 6.222 9.509 1.00 90.56 184 ARG A N 1
ATOM 1417 C CA . ARG A 1 184 ? -4.696 6.613 9.967 1.00 90.56 184 ARG A CA 1
ATOM 1418 C C . ARG A 1 184 ? -5.013 6.116 11.373 1.00 90.56 184 ARG A C 1
ATOM 1420 O O . ARG A 1 184 ? -5.606 6.852 12.154 1.00 90.56 184 ARG A O 1
ATOM 1427 N N . VAL A 1 185 ? -4.603 4.894 11.705 1.00 90.06 185 VAL A N 1
ATOM 1428 C CA . VAL A 1 185 ? -4.815 4.308 13.036 1.00 90.06 185 VAL A CA 1
ATOM 1429 C C . VAL A 1 185 ? -4.001 5.052 14.096 1.00 90.06 185 VAL A C 1
ATOM 1431 O O . VAL A 1 185 ? -4.452 5.218 15.226 1.00 90.06 185 VAL A O 1
ATOM 1434 N N . LEU A 1 186 ? -2.828 5.570 13.726 1.00 90.44 186 LEU A N 1
ATOM 1435 C CA . LEU A 1 186 ? -1.954 6.316 14.631 1.00 90.44 186 LEU A CA 1
ATOM 1436 C C . LEU A 1 186 ? -2.539 7.650 15.137 1.00 90.44 186 LEU A C 1
ATOM 1438 O O . LEU A 1 186 ? -2.086 8.147 16.176 1.00 90.44 186 LEU A O 1
ATOM 1442 N N . ASP A 1 187 ? -3.522 8.224 14.436 1.00 89.50 187 ASP A N 1
ATOM 1443 C CA . ASP A 1 187 ? -4.232 9.440 14.871 1.00 89.50 187 ASP A CA 1
ATOM 1444 C C . ASP A 1 187 ? -5.408 9.156 15.801 1.00 89.50 187 ASP A C 1
ATOM 1446 O O . ASP A 1 187 ? -5.979 10.084 16.374 1.00 89.50 187 ASP A O 1
ATOM 1450 N N . ILE A 1 188 ? -5.799 7.891 15.956 1.00 88.56 188 ILE A N 1
ATOM 1451 C CA . ILE A 1 188 ? -6.916 7.548 16.825 1.00 88.56 188 ILE A CA 1
ATOM 1452 C C . ILE A 1 188 ? -6.510 7.847 18.267 1.00 88.56 188 ILE A C 1
ATOM 1454 O O . ILE A 1 188 ? -5.477 7.383 18.753 1.00 88.56 188 ILE A O 1
ATOM 1458 N N . SER A 1 189 ? -7.349 8.615 18.956 1.00 88.62 189 SER A N 1
ATOM 1459 C CA . SER A 1 189 ? -7.228 8.860 20.389 1.00 88.62 189 SER A CA 1
ATOM 1460 C C . SER A 1 189 ? -8.060 7.854 21.168 1.00 88.62 189 SER A C 1
ATOM 1462 O O . SER A 1 189 ? -9.251 7.674 20.902 1.00 88.62 189 SER A O 1
ATOM 1464 N N . VAL A 1 190 ? -7.443 7.234 22.168 1.00 85.12 190 VAL A N 1
ATOM 1465 C CA . VAL A 1 190 ? -8.093 6.325 23.109 1.00 85.12 190 VAL A CA 1
ATOM 1466 C C . VAL A 1 190 ? -7.708 6.771 24.519 1.00 85.12 190 VAL A C 1
ATOM 1468 O O . VAL A 1 190 ? -6.531 6.940 24.818 1.00 85.12 190 VAL A O 1
ATOM 1471 N N . ASP A 1 191 ? -8.702 7.000 25.378 1.00 81.94 191 ASP A N 1
ATOM 1472 C CA . ASP A 1 191 ? -8.531 7.553 26.735 1.00 81.94 191 ASP A CA 1
ATOM 1473 C C . ASP A 1 191 ? -7.699 8.846 26.796 1.00 81.94 191 ASP A C 1
ATOM 1475 O O . ASP A 1 191 ? -6.895 9.052 27.700 1.00 81.94 191 ASP A O 1
ATOM 1479 N N . GLY A 1 192 ? -7.870 9.729 25.809 1.00 83.94 192 GLY A N 1
ATOM 1480 C CA . GLY A 1 192 ? -7.181 11.022 25.777 1.00 83.94 192 GLY A CA 1
ATOM 1481 C C . GLY A 1 192 ? -5.730 10.978 25.286 1.00 83.94 192 GLY A C 1
ATOM 1482 O O . GLY A 1 192 ? -5.108 12.033 25.200 1.00 83.94 192 GLY A O 1
ATOM 1483 N N . GLN A 1 193 ? -5.202 9.811 24.900 1.00 87.50 193 GLN A N 1
ATOM 1484 C CA . GLN A 1 193 ? -3.883 9.687 24.275 1.00 87.50 193 GLN A CA 1
ATOM 1485 C C . GLN A 1 193 ? -3.999 9.088 22.870 1.00 87.50 193 GLN A C 1
ATOM 1487 O O . GLN A 1 193 ? -4.779 8.166 22.633 1.00 87.50 193 GLN A O 1
ATOM 1492 N N . THR A 1 194 ? -3.234 9.622 21.915 1.00 91.06 194 THR A N 1
ATOM 1493 C CA . THR A 1 194 ? -3.176 9.061 20.561 1.00 91.06 194 THR A CA 1
ATOM 1494 C C . THR A 1 194 ? -2.367 7.771 20.539 1.00 91.06 194 THR A C 1
ATOM 1496 O O . THR A 1 194 ? -1.405 7.614 21.293 1.00 91.06 194 THR A O 1
ATOM 1499 N N . VAL A 1 195 ? -2.687 6.877 19.605 1.00 90.69 195 VAL A N 1
ATOM 1500 C CA . VAL A 1 195 ? -1.899 5.661 19.347 1.00 90.69 195 VAL A CA 1
ATOM 1501 C C . VAL A 1 195 ? -0.438 6.005 19.012 1.00 90.69 195 VAL A C 1
ATOM 1503 O O . VAL A 1 195 ? 0.489 5.393 19.540 1.00 90.69 195 VAL A O 1
ATOM 1506 N N . SER A 1 196 ? -0.209 7.050 18.208 1.00 90.19 196 SER A N 1
ATOM 1507 C CA . SER A 1 196 ? 1.133 7.620 17.987 1.00 90.19 196 SER A CA 1
ATOM 1508 C C . SER A 1 196 ? 1.803 8.105 19.278 1.00 90.19 196 SER A C 1
ATOM 1510 O O . SER A 1 196 ? 3.019 8.004 19.424 1.00 90.19 196 SER A O 1
ATOM 1512 N N . GLY A 1 197 ? 1.022 8.623 20.225 1.00 90.44 197 GLY A N 1
ATOM 1513 C CA . GLY A 1 197 ? 1.482 9.022 2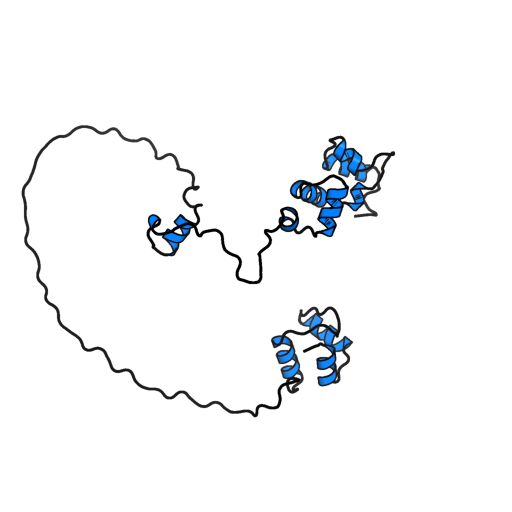1.548 1.00 90.44 197 GLY A CA 1
ATOM 1514 C C . GLY A 1 197 ? 1.988 7.838 22.368 1.00 90.44 197 GLY A C 1
ATOM 1515 O O . GLY A 1 197 ? 3.039 7.966 22.982 1.00 90.44 197 GLY A O 1
ATOM 1516 N N . TRP A 1 198 ? 1.303 6.692 22.342 1.00 89.81 198 TRP A N 1
ATOM 1517 C CA . TRP A 1 198 ? 1.755 5.472 23.028 1.00 89.81 198 TRP A CA 1
ATOM 1518 C C . TRP A 1 198 ? 3.080 4.948 22.477 1.00 89.81 198 TRP A C 1
ATOM 1520 O O . TRP A 1 198 ? 3.996 4.656 23.246 1.00 89.81 198 TRP A O 1
ATOM 1530 N N . LEU A 1 199 ? 3.228 4.923 21.149 1.00 90.38 199 LEU A N 1
ATOM 1531 C CA . LEU A 1 199 ? 4.490 4.536 20.510 1.00 90.38 199 LEU A CA 1
ATOM 1532 C C . LEU A 1 199 ? 5.639 5.476 20.905 1.00 90.38 199 LEU A C 1
ATOM 1534 O O . LEU A 1 199 ? 6.742 5.019 21.197 1.00 90.38 199 LEU A O 1
ATOM 1538 N N . ARG A 1 200 ? 5.384 6.791 20.975 1.00 87.69 200 ARG A N 1
ATOM 1539 C CA . ARG A 1 200 ? 6.384 7.774 21.434 1.00 87.69 200 ARG A CA 1
ATOM 1540 C C . ARG A 1 200 ? 6.718 7.654 22.920 1.00 87.69 200 ARG A C 1
ATOM 1542 O O . ARG A 1 200 ? 7.830 7.993 23.306 1.00 87.69 200 ARG A O 1
ATOM 1549 N N . SER A 1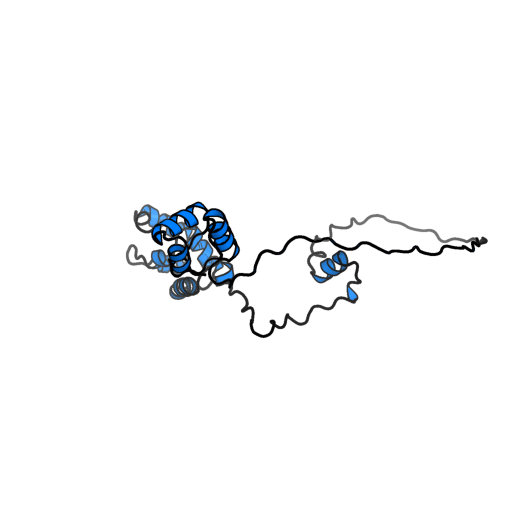 201 ? 5.797 7.154 23.742 1.00 87.81 201 SER A N 1
ATOM 1550 C CA . SER A 1 201 ? 6.057 6.827 25.150 1.00 87.81 201 SER A CA 1
ATOM 1551 C C . SER A 1 201 ? 6.921 5.569 25.333 1.00 87.81 201 SER A C 1
ATOM 1553 O O . SER A 1 201 ? 7.236 5.225 26.468 1.00 87.81 201 SER A O 1
ATOM 1555 N N . GLY A 1 202 ? 7.321 4.896 24.245 1.00 88.88 202 GLY A N 1
ATOM 1556 C CA . GLY A 1 202 ? 8.151 3.690 24.276 1.00 88.88 202 GLY A CA 1
ATOM 1557 C C . GLY A 1 202 ? 7.355 2.388 24.378 1.00 88.88 202 GLY A C 1
ATOM 1558 O O . GLY A 1 202 ? 7.945 1.328 24.584 1.00 88.88 202 GLY A O 1
ATOM 1559 N N . GLU A 1 203 ? 6.028 2.438 24.237 1.00 89.81 203 GLU A N 1
ATOM 1560 C CA . GLU A 1 203 ? 5.206 1.231 24.215 1.00 89.81 203 GLU A CA 1
ATOM 1561 C C . GLU A 1 203 ? 5.484 0.418 22.939 1.00 89.81 203 GLU A C 1
ATOM 1563 O O . GLU A 1 203 ? 5.630 0.969 21.844 1.00 89.81 203 GLU A O 1
ATOM 1568 N N . SER A 1 204 ? 5.566 -0.910 23.068 1.00 92.31 204 SER A N 1
ATOM 1569 C CA . SER A 1 204 ? 5.828 -1.767 21.914 1.00 92.31 204 SER A CA 1
ATOM 1570 C C . SER A 1 204 ? 4.622 -1.791 20.962 1.00 92.31 204 SER A C 1
ATOM 1572 O O . SER A 1 204 ? 3.472 -1.803 21.418 1.00 92.31 204 SER A O 1
ATOM 1574 N N . PRO A 1 205 ? 4.841 -1.878 19.638 1.00 91.19 205 PRO A N 1
ATOM 1575 C CA . PRO A 1 205 ? 3.754 -1.966 18.664 1.00 91.19 205 PRO A CA 1
ATOM 1576 C C . PRO A 1 205 ? 2.751 -3.093 18.942 1.00 91.19 205 PRO A C 1
ATOM 1578 O O . PRO A 1 205 ? 1.546 -2.909 18.791 1.00 91.19 205 PRO A O 1
ATOM 1581 N N . GLY A 1 206 ? 3.235 -4.249 19.408 1.00 91.19 206 GLY A N 1
ATOM 1582 C CA . GLY A 1 206 ? 2.380 -5.380 19.768 1.00 91.19 206 GLY A CA 1
ATOM 1583 C C . GLY A 1 206 ? 1.467 -5.089 20.964 1.00 91.19 206 GLY A C 1
ATOM 1584 O O . GLY A 1 206 ? 0.294 -5.459 20.934 1.00 91.19 206 GLY A O 1
ATOM 1585 N N . SER A 1 207 ? 1.968 -4.379 21.983 1.00 90.44 207 SER A N 1
ATOM 1586 C CA . SER A 1 207 ? 1.163 -3.959 23.142 1.00 90.44 207 SER A CA 1
ATOM 1587 C C . SER A 1 207 ? 0.074 -2.969 22.728 1.00 90.44 207 SER A C 1
ATOM 1589 O O . SER A 1 207 ? -1.092 -3.130 23.093 1.00 90.44 207 SER A O 1
ATOM 1591 N N . VAL A 1 208 ? 0.426 -2.015 21.862 1.00 91.25 208 VAL A N 1
ATOM 1592 C CA . VAL A 1 208 ? -0.516 -1.050 21.288 1.00 91.25 208 VAL A CA 1
ATOM 1593 C C . VAL A 1 208 ? -1.653 -1.755 20.537 1.00 91.25 208 VAL A C 1
ATOM 1595 O O . VAL A 1 208 ? -2.826 -1.462 20.781 1.00 91.25 208 VAL A O 1
ATOM 1598 N N . VAL A 1 209 ? -1.338 -2.726 19.673 1.00 91.06 209 VAL A N 1
ATOM 1599 C CA . VAL A 1 209 ? -2.358 -3.505 18.944 1.00 91.06 209 VAL A CA 1
ATOM 1600 C C . VAL A 1 209 ? -3.227 -4.323 19.896 1.00 91.06 209 VAL A C 1
ATOM 1602 O O . VAL A 1 209 ? -4.452 -4.320 19.758 1.00 91.06 209 VAL A O 1
ATOM 1605 N N . ALA A 1 210 ? -2.631 -4.993 20.886 1.00 89.75 210 ALA A N 1
ATOM 1606 C CA . ALA A 1 210 ? -3.383 -5.751 21.884 1.00 89.75 210 ALA A CA 1
ATOM 1607 C C . ALA A 1 210 ? -4.386 -4.850 22.623 1.00 89.75 210 ALA A C 1
ATOM 1609 O O . ALA A 1 210 ? -5.556 -5.202 22.768 1.00 89.75 210 ALA A O 1
ATOM 1610 N N . ARG A 1 211 ? -3.963 -3.642 23.004 1.00 88.44 211 ARG A N 1
ATOM 1611 C CA . ARG A 1 211 ? -4.809 -2.649 23.675 1.00 88.44 211 ARG A CA 1
ATOM 1612 C C . ARG A 1 211 ? -5.958 -2.157 22.795 1.00 88.44 211 ARG A C 1
ATOM 1614 O O . ARG A 1 211 ? -7.081 -2.019 23.283 1.00 88.44 211 ARG A O 1
ATOM 1621 N N . LEU A 1 212 ? -5.699 -1.925 21.507 1.00 88.50 212 LEU A N 1
ATOM 1622 C CA . LEU A 1 212 ? -6.721 -1.530 20.532 1.00 88.50 212 LEU A CA 1
ATOM 1623 C C . LEU A 1 212 ? -7.774 -2.625 20.316 1.00 88.50 212 LEU A C 1
ATOM 1625 O O . LEU A 1 212 ? -8.966 -2.316 20.229 1.00 88.50 212 LEU A O 1
ATOM 1629 N N . ARG A 1 213 ? -7.354 -3.896 20.288 1.00 86.69 213 ARG A N 1
ATOM 1630 C CA . ARG A 1 213 ? -8.264 -5.047 20.180 1.00 86.69 213 ARG A CA 1
ATOM 1631 C C . ARG A 1 213 ? -9.131 -5.209 21.425 1.00 86.69 213 ARG A C 1
ATOM 1633 O O . ARG A 1 213 ? -10.347 -5.293 21.298 1.00 86.69 213 ARG A O 1
ATOM 1640 N N . THR A 1 214 ? -8.539 -5.155 22.619 1.00 85.31 214 THR A N 1
ATOM 1641 C CA . THR A 1 214 ? -9.275 -5.284 23.892 1.00 85.31 214 THR A CA 1
ATOM 1642 C C . THR A 1 214 ? -10.349 -4.207 24.062 1.00 85.31 214 THR A C 1
ATOM 1644 O O . THR A 1 214 ? -11.361 -4.434 24.716 1.00 85.31 214 THR A O 1
ATOM 1647 N N . ARG A 1 215 ? -10.159 -3.031 23.456 1.00 78.88 215 ARG A N 1
ATOM 1648 C CA . ARG A 1 215 ? -11.103 -1.907 23.537 1.00 78.88 215 ARG A CA 1
ATOM 1649 C C . ARG A 1 215 ? -12.117 -1.853 22.391 1.00 78.88 215 ARG A C 1
ATOM 1651 O O . ARG A 1 215 ? -12.870 -0.887 22.309 1.00 78.88 215 ARG A O 1
ATOM 1658 N N . GLY A 1 216 ? -12.156 -2.870 21.522 1.00 66.25 216 GLY A N 1
ATOM 1659 C CA . GLY A 1 216 ? -13.219 -3.068 20.528 1.00 66.25 216 GLY A CA 1
ATOM 1660 C C . GLY A 1 216 ? -13.251 -2.054 19.379 1.00 66.25 216 GLY A C 1
ATOM 1661 O O . GLY A 1 216 ? -14.283 -1.893 18.736 1.00 66.25 216 GLY A O 1
ATOM 1662 N N . ARG A 1 217 ? -12.152 -1.334 19.116 1.00 64.62 217 ARG A N 1
ATOM 1663 C CA . ARG A 1 217 ? -12.100 -0.270 18.088 1.00 64.62 217 ARG A CA 1
ATOM 1664 C C . ARG A 1 217 ? -11.364 -0.676 16.809 1.00 64.62 217 ARG A C 1
ATOM 1666 O O . ARG A 1 217 ? -11.271 0.129 15.892 1.00 64.62 217 ARG A O 1
ATOM 1673 N N . TRP A 1 218 ? -10.866 -1.910 16.747 1.00 61.34 218 TRP A N 1
ATOM 1674 C CA . TRP A 1 218 ? -10.066 -2.411 15.626 1.00 61.34 218 TRP A CA 1
ATOM 1675 C C . TRP A 1 218 ? -10.907 -2.829 14.406 1.00 61.34 218 TRP A C 1
ATOM 1677 O O . TRP A 1 218 ? -10.542 -2.525 13.277 1.00 61.34 218 TRP A O 1
ATOM 1687 N N . GLU A 1 219 ? -12.059 -3.474 14.610 1.00 54.44 219 GLU A N 1
ATOM 1688 C CA . GLU A 1 219 ? -12.810 -4.138 13.525 1.00 54.44 219 GLU A CA 1
ATOM 1689 C C . GLU A 1 219 ? -13.576 -3.214 12.567 1.00 54.44 219 GLU A C 1
ATOM 1691 O O . GLU A 1 219 ? -14.061 -3.682 11.545 1.00 54.44 219 GLU A O 1
ATOM 1696 N N . GLN A 1 220 ? -13.682 -1.910 12.840 1.00 50.56 220 GLN A N 1
ATOM 1697 C CA . GLN A 1 220 ? -14.426 -0.992 11.961 1.00 50.56 220 GLN A CA 1
ATOM 1698 C C . GLN A 1 220 ? -13.545 -0.121 11.055 1.00 50.56 220 GLN A C 1
ATOM 1700 O O . GLN A 1 220 ? -14.074 0.703 10.310 1.00 50.56 220 GLN A O 1
ATOM 1705 N N . GLN A 1 221 ? -12.215 -0.234 11.146 1.00 51.00 221 GLN A N 1
ATOM 1706 C CA . GLN A 1 221 ? -11.293 0.722 10.510 1.00 51.00 221 GLN A CA 1
ATOM 1707 C C . GLN A 1 221 ? -10.039 0.093 9.875 1.00 51.00 221 GLN A C 1
ATOM 1709 O O . GLN A 1 221 ? -9.198 0.847 9.378 1.00 51.00 221 GLN A O 1
ATOM 1714 N N . ALA A 1 222 ? -9.919 -1.242 9.894 1.00 46.19 222 ALA A N 1
ATOM 1715 C CA . ALA A 1 222 ? -8.879 -1.998 9.188 1.00 46.19 222 ALA A CA 1
ATOM 1716 C C . ALA A 1 222 ? -9.225 -2.210 7.705 1.00 46.19 222 ALA A C 1
ATOM 1718 O O . ALA A 1 222 ? -10.433 -2.328 7.392 1.00 46.19 222 ALA A O 1
#

Foldseek 3Di:
DFLLVLCVQLVHDSVVSQVVCVVVVNHDPDSRDDDDPVVQVVVCVVSVHDRPPDPDDDDDDDDDDDDDDDDDDDDDDDDDDDDDDDDDDDDDDDDDDDDDDDPDPPPPCVCVPVLNVVCVVVVHDSVPDDDPPPDDPPPPDDPPPQDQLVVLVHDPVQCVLCVVLVNNHNVVQVVLVVLVNGSVQQQDDDPNAGLSRCVVVVHDSVVSSVVCVVVPNPVPPD

Radius of gyration: 36.09 Å; chains: 1; bounding box: 92×51×81 Å

Secondary structure (DSSP, 8-state):
-BHHHHHHHHT--HHHHHHHHHHTT---SSTTSBPPHHHHHHHHHHTT-PPTT-----------PPP-----PPP--------------------------------TTTT--HHHHHHHHHT--GGG--PPSS-PPPTT---PPPPHHHHTT--HHHHHHHHTTT---HHHHHHHHHTT--HHHHT-EETTEEHHHHHHTT--HHHHHHHHHHTT-STTT-

pLDDT: mean 73.12, std 20.45, range [32.5, 95.0]

Sequence (222 aa):
MRVHELAQHFGIDSKVLLALLKERGEFVKSAASTLPLPVVHALCREHNKPLPGVPGSPRQSSRRPPAGTSPQPVPRPAATHTPPRGPAAGPRGQAAQPAPVAPSHRTSDDHEDPLDLAALLFDIDRSSLRPAARPRPPHGRTYEPLTRWRQHLFSDVEERAWTSRGINDPDQAFRLLDLGLTPRVLDISVDGQTVSGWLRSGESPGSVVARLRTRGRWEQQA